Protein AF-A0A0Q4QZM4-F1 (afdb_monomer)

Mean predicted aligned error: 14.74 Å

Secondary structure (DSSP, 8-state):
-HHHHHHHHHHHHHHHHHHHHT-HHHHHHHHHHHHHHHHHHHHHHS-----SS---HHHHHHHHTSHHHHHHHHHHHHHHHHHHHHHHHHHHHHHHTS---THHHHHHHHHHHHHHHHHHHHHHHHHHH-HHHHHHHHHHHHHHHHHHT--HHHHHHHHHHHHHHHHHHHHHHHHT--------

Structure (mmCIF, N/CA/C/O backbone):
data_AF-A0A0Q4QZM4-F1
#
_entry.id   AF-A0A0Q4QZM4-F1
#
loop_
_atom_site.group_PDB
_atom_site.id
_atom_site.type_symbol
_atom_site.label_atom_id
_atom_site.label_alt_id
_atom_site.label_comp_id
_atom_site.label_asym_id
_atom_site.label_entity_id
_atom_site.label_seq_id
_atom_site.pdbx_PDB_ins_code
_atom_site.Cartn_x
_atom_site.Cartn_y
_atom_site.Cartn_z
_atom_site.occupancy
_atom_site.B_iso_or_equiv
_atom_site.auth_seq_id
_atom_site.auth_comp_id
_atom_site.auth_asym_id
_atom_site.auth_atom_id
_atom_site.pdbx_PDB_model_num
ATOM 1 N N . MET A 1 1 ? -10.995 7.655 6.910 1.00 48.78 1 MET A N 1
ATOM 2 C CA . MET A 1 1 ? -10.151 7.376 5.722 1.00 48.78 1 MET A CA 1
ATOM 3 C C . MET A 1 1 ? -9.557 8.636 5.099 1.00 48.78 1 MET A C 1
ATOM 5 O O . MET A 1 1 ? -8.406 8.573 4.700 1.00 48.78 1 MET A O 1
ATOM 9 N N . LEU A 1 2 ? -10.262 9.777 5.101 1.00 67.19 2 LEU A N 1
ATOM 10 C CA . LEU A 1 2 ? -9.739 11.052 4.579 1.00 67.19 2 LEU A CA 1
ATOM 11 C C . LEU A 1 2 ? -8.378 11.471 5.173 1.00 67.19 2 LEU A C 1
ATOM 13 O O . LEU A 1 2 ? -7.509 11.884 4.418 1.00 67.19 2 LEU A O 1
ATOM 17 N N . GLY A 1 3 ? -8.152 11.286 6.481 1.00 72.44 3 GLY A N 1
ATOM 18 C CA . GLY A 1 3 ? -6.861 11.607 7.112 1.00 72.44 3 GLY A CA 1
ATOM 19 C C . GLY A 1 3 ? -5.679 10.766 6.607 1.00 72.44 3 GLY A C 1
ATOM 20 O O . GLY A 1 3 ? -4.610 11.307 6.355 1.00 72.44 3 GLY A O 1
ATOM 21 N N . VAL A 1 4 ? -5.881 9.461 6.381 1.00 73.00 4 VAL A N 1
ATOM 22 C CA . VAL A 1 4 ? -4.832 8.562 5.856 1.00 73.00 4 VAL A CA 1
ATOM 23 C C . VAL A 1 4 ? -4.502 8.911 4.404 1.00 73.00 4 VAL A C 1
ATOM 25 O O . VAL A 1 4 ? -3.336 8.996 4.032 1.00 73.00 4 VAL A O 1
ATOM 28 N N . THR A 1 5 ? -5.523 9.174 3.584 1.00 70.88 5 THR A N 1
ATOM 29 C CA . THR A 1 5 ? -5.331 9.567 2.183 1.00 70.88 5 THR A CA 1
ATOM 30 C C . THR A 1 5 ? -4.653 10.934 2.063 1.00 70.88 5 THR A C 1
ATOM 32 O O . THR A 1 5 ? -3.708 11.067 1.292 1.00 70.88 5 THR A O 1
ATOM 35 N N . ALA A 1 6 ? -5.072 11.929 2.851 1.00 75.19 6 ALA A N 1
ATOM 36 C CA . ALA A 1 6 ? -4.441 13.249 2.874 1.00 75.19 6 ALA A CA 1
ATOM 37 C C . ALA A 1 6 ? -2.977 13.175 3.339 1.00 75.19 6 ALA A C 1
ATOM 39 O O . ALA A 1 6 ? -2.105 13.788 2.725 1.00 75.19 6 ALA A O 1
ATOM 40 N N . GLY A 1 7 ? -2.700 12.366 4.368 1.00 79.12 7 GLY A N 1
ATOM 41 C CA . GLY A 1 7 ? -1.348 12.123 4.864 1.00 79.12 7 GLY A CA 1
ATOM 42 C C . GLY A 1 7 ? -0.431 11.492 3.817 1.00 79.12 7 GLY A C 1
ATOM 43 O O . GLY A 1 7 ? 0.715 11.903 3.697 1.00 79.12 7 GLY A O 1
ATOM 44 N N . MET A 1 8 ? -0.925 10.555 3.004 1.00 78.25 8 MET A N 1
ATOM 45 C CA . MET A 1 8 ? -0.116 9.942 1.944 1.00 78.25 8 MET A CA 1
ATOM 46 C C . MET A 1 8 ? 0.148 10.900 0.773 1.00 78.25 8 MET A C 1
ATOM 48 O O . MET A 1 8 ? 1.263 10.948 0.261 1.00 78.25 8 MET A O 1
ATOM 52 N N . VAL A 1 9 ? -0.858 11.682 0.368 1.00 77.44 9 VAL A N 1
ATOM 53 C CA . VAL A 1 9 ? -0.750 12.619 -0.764 1.00 77.44 9 VAL A CA 1
ATOM 54 C C . VAL A 1 9 ? 0.187 13.785 -0.452 1.00 77.44 9 VAL A C 1
ATOM 56 O O . VAL A 1 9 ? 0.949 14.194 -1.322 1.00 77.44 9 VAL A O 1
ATOM 59 N N . LEU A 1 10 ? 0.148 14.315 0.772 1.00 82.19 10 LEU A N 1
ATOM 60 C CA . LEU A 1 10 ? 0.992 15.443 1.177 1.00 82.19 10 LEU A CA 1
ATOM 61 C C . LEU A 1 10 ? 2.317 14.992 1.797 1.00 82.19 10 LEU A C 1
ATOM 63 O O . LEU A 1 10 ? 3.348 15.615 1.563 1.00 82.19 10 LEU A O 1
ATOM 67 N N . GLY A 1 11 ? 2.309 13.901 2.563 1.00 82.06 11 GLY A N 1
ATOM 68 C CA . GLY A 1 11 ? 3.480 13.426 3.294 1.00 82.06 11 GLY A CA 1
ATOM 69 C C . GLY A 1 11 ? 4.595 12.943 2.375 1.00 82.06 11 GLY A C 1
ATOM 70 O O . GLY A 1 11 ? 5.734 13.363 2.544 1.00 82.06 11 GLY A O 1
ATOM 71 N N . VAL A 1 12 ? 4.280 12.126 1.363 1.00 81.75 12 VAL A N 1
ATOM 72 C CA . VAL A 1 12 ? 5.302 11.547 0.472 1.00 81.75 12 VAL A CA 1
ATOM 73 C C . VAL A 1 12 ? 6.106 12.629 -0.277 1.00 81.75 12 VAL A C 1
ATOM 75 O O . VAL A 1 12 ? 7.336 12.564 -0.236 1.00 81.75 12 VAL A O 1
ATOM 78 N N . PRO A 1 13 ? 5.492 13.655 -0.905 1.00 85.06 13 PRO A N 1
ATOM 79 C CA . PRO A 1 13 ? 6.243 14.744 -1.536 1.00 85.06 13 PRO A CA 1
ATOM 80 C C . PRO A 1 13 ? 7.087 15.570 -0.560 1.00 85.06 13 PRO A C 1
ATOM 82 O O . PRO A 1 13 ? 8.233 15.877 -0.875 1.00 85.06 13 PRO A O 1
ATOM 85 N N . ILE A 1 14 ? 6.554 15.909 0.620 1.00 86.00 14 ILE A N 1
ATOM 86 C CA . ILE A 1 14 ? 7.268 16.721 1.621 1.00 86.00 14 ILE A CA 1
ATOM 87 C C . ILE A 1 14 ? 8.494 15.966 2.142 1.00 86.00 14 ILE A C 1
ATOM 89 O O . ILE A 1 14 ? 9.590 16.520 2.188 1.00 86.00 14 ILE A O 1
ATOM 93 N N . THR A 1 15 ? 8.333 14.687 2.487 1.00 85.75 15 THR A N 1
ATOM 94 C CA . THR A 1 15 ? 9.436 13.845 2.961 1.00 85.75 15 THR A CA 1
ATOM 95 C C . THR A 1 15 ? 10.498 13.653 1.876 1.00 85.75 15 THR A C 1
ATOM 97 O O . THR A 1 15 ? 11.682 13.766 2.178 1.00 85.75 15 THR A O 1
ATOM 100 N N . ASN A 1 16 ? 10.102 13.438 0.615 1.00 85.12 16 ASN A N 1
ATOM 101 C CA . ASN A 1 16 ? 11.046 13.328 -0.503 1.00 85.12 16 ASN A CA 1
ATOM 102 C C . ASN A 1 16 ? 11.797 14.637 -0.778 1.00 85.12 16 ASN A C 1
ATOM 104 O O . ASN A 1 16 ? 12.992 14.603 -1.049 1.00 85.12 16 ASN A O 1
ATOM 108 N N . PHE A 1 17 ? 11.124 15.787 -0.692 1.00 88.62 17 PHE A N 1
ATOM 109 C CA . PHE A 1 17 ? 11.765 17.092 -0.858 1.00 88.62 17 PHE A CA 1
ATOM 110 C C . PHE A 1 17 ? 12.846 17.319 0.205 1.00 88.62 17 PHE A C 1
ATOM 112 O O . PHE A 1 17 ? 13.979 17.649 -0.129 1.00 88.62 17 PHE A O 1
ATOM 119 N N . ILE A 1 18 ? 12.531 17.046 1.475 1.00 88.00 18 ILE A N 1
ATOM 120 C CA . ILE A 1 18 ? 13.501 17.153 2.572 1.00 88.00 18 ILE A CA 1
ATOM 121 C C . ILE A 1 18 ? 14.667 16.178 2.356 1.00 88.00 18 ILE A C 1
ATOM 123 O O . ILE A 1 18 ? 15.822 16.571 2.508 1.00 88.00 18 ILE A O 1
ATOM 127 N N . ALA A 1 19 ? 14.384 14.932 1.963 1.00 88.56 19 ALA A N 1
ATOM 128 C CA . ALA A 1 19 ? 15.414 13.922 1.733 1.00 88.56 19 ALA A CA 1
ATOM 129 C C . ALA A 1 19 ? 16.381 14.296 0.597 1.00 88.56 19 ALA A C 1
ATOM 131 O O . ALA A 1 19 ? 17.575 14.029 0.719 1.00 88.56 19 ALA A O 1
ATOM 132 N N . ASN A 1 20 ? 15.874 14.919 -0.473 1.00 85.38 20 ASN A N 1
ATOM 133 C CA . ASN A 1 20 ? 16.667 15.323 -1.636 1.00 85.38 20 ASN A CA 1
ATOM 134 C C . ASN A 1 20 ? 17.488 16.600 -1.395 1.00 85.38 20 ASN A C 1
ATOM 136 O O . ASN A 1 20 ? 18.613 16.682 -1.875 1.00 85.38 20 ASN A O 1
ATOM 140 N N . GLU A 1 21 ? 16.942 17.584 -0.674 1.00 89.50 21 GLU A N 1
ATOM 141 C CA . GLU A 1 21 ? 17.613 18.874 -0.427 1.00 89.50 21 GLU A CA 1
ATOM 142 C C . GLU A 1 21 ? 18.590 18.834 0.756 1.00 89.50 21 GLU A C 1
ATOM 144 O O . GLU A 1 21 ? 19.534 19.618 0.814 1.00 89.50 21 GLU A O 1
ATOM 149 N N . THR A 1 22 ? 18.358 17.950 1.731 1.00 89.62 22 THR A N 1
ATOM 150 C CA . THR A 1 22 ? 19.162 17.899 2.961 1.00 89.62 22 THR A CA 1
ATOM 151 C C . THR A 1 22 ? 19.811 16.536 3.149 1.00 89.62 22 THR A C 1
ATOM 153 O O . THR A 1 22 ? 20.984 16.352 2.837 1.00 89.62 22 THR A O 1
ATOM 156 N N . SER A 1 23 ? 19.060 15.575 3.676 1.00 89.50 23 SER A N 1
ATOM 157 C CA . SER A 1 23 ? 19.461 14.184 3.827 1.00 89.50 23 SER A CA 1
ATOM 158 C C . SER A 1 23 ? 18.258 13.335 4.239 1.00 89.50 23 SER A C 1
ATOM 160 O O . SER A 1 23 ? 17.262 13.823 4.784 1.00 89.50 23 SER A O 1
ATOM 162 N N . ILE A 1 24 ? 18.366 12.024 4.034 1.00 89.56 24 ILE A N 1
ATOM 163 C CA . ILE A 1 24 ? 17.362 11.050 4.487 1.00 89.56 24 ILE A CA 1
ATOM 164 C C . ILE A 1 24 ? 17.177 11.102 6.012 1.00 89.56 24 ILE A C 1
ATOM 166 O O . ILE A 1 24 ? 16.054 10.970 6.497 1.00 89.56 24 ILE A O 1
ATOM 170 N N . GLU A 1 25 ? 18.248 11.337 6.775 1.00 91.00 25 GLU A N 1
ATOM 171 C CA . GLU A 1 25 ? 18.181 11.445 8.238 1.00 91.00 25 GLU A CA 1
ATOM 172 C C . GLU A 1 25 ? 17.268 12.596 8.674 1.00 91.00 25 GLU A C 1
ATOM 174 O O . GLU A 1 25 ? 16.401 12.412 9.529 1.00 91.00 25 GLU A O 1
ATOM 179 N N . MET A 1 26 ? 17.381 13.759 8.025 1.00 90.56 26 MET A N 1
ATOM 180 C CA . MET A 1 26 ? 16.532 14.918 8.309 1.00 90.56 26 MET A CA 1
ATOM 181 C C . MET A 1 26 ? 15.062 14.657 7.968 1.00 90.56 26 MET A C 1
ATOM 183 O O . MET A 1 26 ? 14.169 15.066 8.713 1.00 90.56 26 MET A O 1
ATOM 187 N N . ALA A 1 27 ? 14.794 13.915 6.891 1.00 89.31 27 ALA A N 1
ATOM 188 C CA . ALA A 1 27 ? 13.442 13.496 6.535 1.00 89.31 27 ALA A CA 1
ATOM 189 C C . ALA A 1 27 ? 12.835 12.544 7.587 1.00 89.31 27 ALA A C 1
ATOM 191 O O . ALA A 1 27 ? 11.653 12.663 7.924 1.00 89.31 27 ALA A O 1
ATOM 192 N N . MET A 1 28 ? 13.645 11.646 8.159 1.00 89.38 28 MET A N 1
ATOM 193 C CA . MET A 1 28 ? 13.226 10.741 9.237 1.00 89.38 28 MET A CA 1
ATOM 194 C C . MET A 1 28 ? 12.973 11.483 10.550 1.00 89.38 28 MET A C 1
ATOM 196 O O . MET A 1 28 ? 11.975 11.211 11.218 1.00 89.38 28 MET A O 1
ATOM 200 N N . VAL A 1 29 ? 13.818 12.456 10.901 1.00 93.31 29 VAL A N 1
ATOM 201 C CA . VAL A 1 29 ? 13.605 13.315 12.077 1.00 93.31 29 VAL A CA 1
ATOM 202 C C . VAL A 1 29 ? 12.317 14.122 11.926 1.00 93.31 29 VAL A C 1
ATOM 204 O O . VAL A 1 29 ? 11.501 14.142 12.846 1.00 93.31 29 VAL A O 1
ATOM 207 N N . PHE A 1 30 ? 12.076 14.723 10.757 1.00 91.06 30 PHE A N 1
ATOM 208 C CA . PHE A 1 30 ? 10.817 15.412 10.466 1.00 91.06 30 PHE A CA 1
ATOM 209 C C . PHE A 1 30 ? 9.610 14.486 10.662 1.00 91.06 30 PHE A C 1
ATOM 211 O O . PHE A 1 30 ? 8.664 14.830 11.372 1.00 91.06 30 PHE A O 1
ATOM 218 N N . PHE A 1 31 ? 9.661 13.279 10.094 1.00 89.44 31 PHE A N 1
ATOM 219 C CA . PHE A 1 31 ? 8.602 12.288 10.255 1.00 89.44 31 PHE A CA 1
ATOM 220 C C . PHE A 1 31 ? 8.386 11.897 11.727 1.00 89.44 31 PHE A C 1
ATOM 222 O O . PHE A 1 31 ? 7.240 11.797 12.175 1.00 89.44 31 PHE A O 1
ATOM 229 N N . ALA A 1 32 ? 9.460 11.723 12.501 1.00 92.19 32 ALA A N 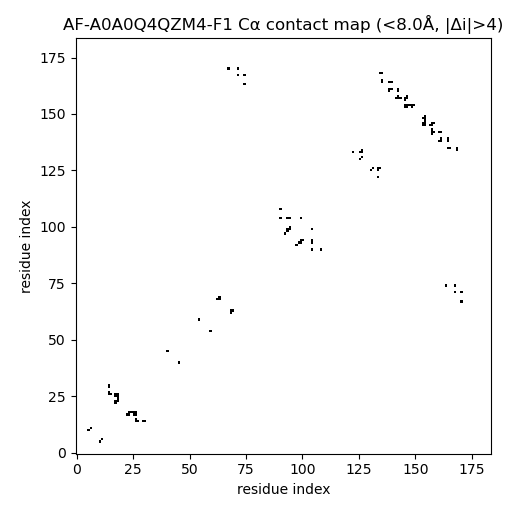1
ATOM 230 C CA . ALA A 1 32 ? 9.389 11.420 13.928 1.00 92.19 32 ALA A CA 1
ATOM 231 C C . ALA A 1 32 ? 8.707 12.546 14.720 1.00 92.19 32 ALA A C 1
ATOM 233 O O . ALA A 1 32 ? 7.823 12.272 15.531 1.00 92.19 32 ALA A O 1
ATOM 234 N N . VAL A 1 33 ? 9.047 13.809 14.440 1.00 94.81 33 VAL A N 1
ATOM 235 C CA . VAL A 1 33 ? 8.426 14.982 15.077 1.00 94.81 33 VAL A CA 1
ATOM 236 C C . VAL A 1 33 ? 6.933 15.048 14.763 1.00 94.81 33 VAL A C 1
ATOM 238 O O . VAL A 1 33 ? 6.124 15.202 15.675 1.00 94.81 33 VAL A O 1
ATOM 241 N N . VAL A 1 34 ? 6.541 14.870 13.498 1.00 90.88 34 VAL A N 1
ATOM 242 C CA . VAL A 1 34 ? 5.124 14.876 13.095 1.00 90.88 34 VAL A CA 1
ATOM 243 C C . VAL A 1 34 ? 4.337 13.777 13.816 1.00 90.88 34 VAL A C 1
ATOM 245 O O . VAL A 1 34 ? 3.245 14.034 14.325 1.00 90.88 34 VAL A O 1
ATOM 248 N N . ASN A 1 35 ? 4.895 12.567 13.924 1.00 90.81 35 ASN A N 1
ATOM 249 C CA . ASN A 1 35 ? 4.258 11.473 14.660 1.00 90.81 35 ASN A CA 1
ATOM 250 C C . ASN A 1 35 ? 4.180 11.749 16.166 1.00 90.81 35 ASN A C 1
ATOM 252 O O . ASN A 1 35 ? 3.158 11.450 16.780 1.00 90.81 35 ASN A O 1
ATOM 256 N N . ALA A 1 36 ? 5.211 12.353 16.762 1.00 94.81 36 ALA A N 1
ATOM 257 C CA . ALA A 1 36 ? 5.193 12.744 18.168 1.00 94.81 36 ALA A CA 1
ATOM 258 C C . ALA A 1 36 ? 4.100 13.787 18.448 1.00 94.81 36 ALA A C 1
ATOM 260 O O . ALA A 1 36 ? 3.344 13.646 19.408 1.00 94.81 36 ALA A O 1
ATOM 261 N N . VAL A 1 37 ? 3.947 14.787 17.574 1.00 94.38 37 VAL A N 1
ATOM 262 C CA . VAL A 1 37 ? 2.862 15.777 17.666 1.00 94.38 37 VAL A CA 1
ATOM 263 C C . VAL A 1 37 ? 1.499 15.101 17.532 1.00 94.38 37 VAL A C 1
ATOM 265 O O . VAL A 1 37 ? 0.613 15.359 18.345 1.00 94.38 37 VAL A O 1
ATOM 268 N N . ALA A 1 38 ? 1.327 14.201 16.560 1.00 89.44 38 ALA A N 1
ATOM 269 C CA . ALA A 1 38 ? 0.084 13.450 16.391 1.00 89.44 38 ALA A CA 1
ATOM 270 C C . ALA A 1 38 ? -0.239 12.589 17.624 1.00 89.44 38 ALA A C 1
ATOM 272 O O . ALA A 1 38 ? -1.395 12.529 18.044 1.00 89.44 38 ALA A O 1
ATOM 273 N N . PHE A 1 39 ? 0.771 11.967 18.235 1.00 91.81 39 PHE A N 1
ATOM 274 C CA . PHE A 1 39 ? 0.628 11.194 19.465 1.00 91.81 39 PHE A CA 1
ATOM 275 C C . PHE A 1 39 ? 0.185 12.072 20.640 1.00 91.81 39 PHE A C 1
ATOM 277 O O . PHE A 1 39 ? -0.807 11.754 21.293 1.00 91.81 39 PHE A O 1
ATOM 284 N N . ILE A 1 40 ? 0.857 13.205 20.867 1.00 94.31 40 ILE A N 1
ATOM 285 C CA . ILE A 1 40 ? 0.504 14.155 21.933 1.00 94.31 40 ILE A CA 1
ATOM 286 C C . ILE A 1 40 ? -0.912 14.694 21.715 1.00 94.31 40 ILE A C 1
ATOM 288 O O . ILE A 1 40 ? -1.709 14.709 22.648 1.00 94.31 40 ILE A O 1
ATOM 292 N N . ALA A 1 41 ? -1.260 15.076 20.485 1.00 91.00 41 ALA A N 1
ATOM 293 C CA . ALA A 1 41 ? -2.597 15.552 20.152 1.00 91.00 41 ALA A CA 1
ATOM 294 C C . ALA A 1 41 ? -3.660 14.471 20.393 1.00 91.00 41 ALA A C 1
ATOM 296 O O . ALA A 1 41 ? -4.696 14.745 20.986 1.00 91.00 41 ALA A O 1
ATOM 297 N N . THR A 1 42 ? -3.392 13.227 19.996 1.00 89.44 42 THR A N 1
ATOM 298 C CA . THR A 1 42 ? -4.288 12.090 20.256 1.00 89.44 42 THR A CA 1
ATOM 299 C C . THR A 1 42 ? -4.481 11.891 21.757 1.00 89.44 42 THR A C 1
ATOM 301 O O . THR A 1 42 ? -5.606 11.721 22.215 1.00 89.44 42 THR A O 1
ATOM 304 N N . TRP A 1 43 ? -3.400 11.956 22.533 1.00 86.94 43 TRP A N 1
ATOM 305 C CA . TRP A 1 43 ? -3.446 11.774 23.979 1.00 86.94 43 TRP A CA 1
ATOM 306 C C . TRP A 1 43 ? -4.200 12.898 24.701 1.00 86.94 43 TRP A C 1
ATOM 308 O O . TRP A 1 43 ? -4.924 12.627 25.656 1.00 86.94 43 TRP A O 1
ATOM 318 N N . LEU A 1 44 ? -4.069 14.141 24.229 1.00 90.38 44 LEU A N 1
ATOM 319 C CA . LEU A 1 44 ? -4.701 15.308 24.846 1.00 90.38 44 LEU A CA 1
ATOM 320 C C . LEU A 1 44 ? -6.173 15.480 24.436 1.00 90.38 44 LEU A C 1
ATOM 322 O O . LEU A 1 44 ? -7.002 15.853 25.261 1.00 90.38 44 LEU A O 1
ATOM 326 N N . PHE A 1 45 ? -6.494 15.246 23.158 1.00 88.81 45 PHE A N 1
ATOM 327 C CA . PHE A 1 45 ? -7.801 15.574 22.577 1.00 88.81 45 PHE A CA 1
ATOM 328 C C . PHE A 1 45 ? -8.768 14.395 22.493 1.00 88.81 45 PHE A C 1
ATOM 330 O O . PHE A 1 45 ? -9.964 14.634 22.329 1.00 88.81 45 PHE A O 1
ATOM 337 N N . ILE A 1 46 ? -8.307 13.142 22.578 1.00 83.38 46 ILE A N 1
ATOM 338 C CA . ILE A 1 46 ? -9.211 11.987 22.545 1.00 83.38 46 ILE A CA 1
ATOM 339 C C . ILE A 1 46 ? -9.593 11.605 23.980 1.00 83.38 46 ILE A C 1
ATOM 341 O O . ILE A 1 46 ? -8.777 11.020 24.695 1.00 83.38 46 ILE A O 1
ATOM 345 N N . PRO A 1 47 ? -10.832 11.894 24.423 1.00 78.50 47 PRO A N 1
ATOM 346 C CA . PRO A 1 47 ? -11.292 11.488 25.741 1.00 78.50 47 PRO A CA 1
ATOM 347 C C . PRO A 1 47 ? -11.397 9.962 25.832 1.00 78.50 47 PRO A C 1
ATOM 349 O O . PRO A 1 47 ? -11.706 9.276 24.854 1.00 78.50 47 PRO A O 1
ATOM 352 N N . SER A 1 48 ? -11.181 9.431 27.037 1.00 71.81 48 SER A N 1
ATOM 353 C CA . SER A 1 48 ? -11.347 8.005 27.324 1.00 71.81 48 SER A CA 1
ATOM 354 C C . SER A 1 48 ? -12.796 7.580 27.059 1.00 71.81 48 SER A C 1
ATOM 356 O O . SER A 1 48 ? -13.714 7.929 27.804 1.00 71.81 48 SER A O 1
ATOM 358 N N . MET A 1 49 ? -13.018 6.853 25.963 1.00 72.56 49 MET A N 1
ATOM 359 C CA . MET A 1 49 ? -14.330 6.315 25.613 1.00 72.56 49 MET A CA 1
ATOM 360 C C . MET A 1 49 ? -14.622 5.069 26.454 1.00 72.56 49 MET A C 1
ATOM 362 O O . MET A 1 49 ? -13.823 4.132 26.500 1.00 72.56 49 MET A O 1
ATOM 366 N N . HIS A 1 50 ? -15.794 5.034 27.091 1.00 58.91 50 HIS A N 1
ATOM 367 C CA . HIS A 1 50 ? -16.270 3.845 27.793 1.00 58.91 50 HIS A CA 1
ATOM 368 C C . HIS A 1 50 ? -16.517 2.721 26.782 1.00 58.91 50 HIS A C 1
ATOM 370 O O . HIS A 1 50 ? -17.392 2.815 25.924 1.00 58.91 50 HIS A O 1
ATOM 376 N N . VAL A 1 51 ? -15.728 1.653 26.883 1.00 61.59 51 VAL A N 1
ATOM 377 C CA . VAL A 1 51 ? -15.841 0.468 26.029 1.00 61.59 51 VAL A CA 1
ATOM 378 C C . VAL A 1 51 ? -17.151 -0.251 26.373 1.00 61.59 51 VAL A C 1
ATOM 380 O O . VAL A 1 51 ? -17.213 -0.954 27.378 1.00 61.59 51 VAL A O 1
ATOM 383 N N . THR A 1 52 ? -18.204 -0.058 25.570 1.00 60.41 52 THR A N 1
ATOM 384 C CA . THR A 1 52 ? -19.558 -0.580 25.858 1.00 60.41 52 THR A CA 1
ATOM 385 C C . THR A 1 52 ? -19.658 -2.106 25.814 1.00 60.41 52 THR A C 1
ATOM 387 O O . THR A 1 52 ? -20.589 -2.660 26.365 1.00 60.41 52 THR A O 1
ATOM 390 N N . GLU A 1 53 ? -18.667 -2.814 25.287 1.00 60.31 53 GLU A N 1
ATOM 391 C CA . GLU A 1 53 ? -18.446 -4.228 25.589 1.00 60.31 53 GLU A CA 1
ATOM 392 C C . GLU A 1 53 ? -16.972 -4.506 25.309 1.00 60.31 53 GLU A C 1
ATOM 394 O O . GLU A 1 53 ? -16.500 -4.326 24.183 1.00 60.31 53 GLU A O 1
ATOM 399 N N . LYS A 1 54 ? -16.197 -4.905 26.325 1.00 57.81 54 LYS A N 1
ATOM 400 C CA . LYS A 1 54 ? -14.848 -5.425 26.080 1.00 57.81 54 LYS A CA 1
ATOM 401 C C . LYS A 1 54 ? -15.018 -6.722 25.294 1.00 57.81 54 LYS A C 1
ATOM 403 O O . LYS A 1 54 ? -15.221 -7.776 25.890 1.00 57.81 54 LYS A O 1
ATOM 408 N N . LEU A 1 55 ? -14.940 -6.653 23.964 1.00 58.47 55 LEU A N 1
ATOM 409 C CA . LEU A 1 55 ? -14.717 -7.827 23.126 1.00 58.47 55 LEU A CA 1
ATOM 410 C C . LEU A 1 55 ? -13.496 -8.540 23.704 1.00 58.47 55 LEU A C 1
ATOM 412 O O . LEU A 1 55 ? -12.374 -8.053 23.582 1.00 58.47 55 LEU A O 1
ATOM 416 N N . SER A 1 56 ? -13.730 -9.648 24.409 1.00 72.19 56 SER A N 1
ATOM 417 C CA . SER A 1 56 ? -12.660 -10.406 25.045 1.00 72.19 56 SER A CA 1
ATOM 418 C C . SER A 1 56 ? -11.602 -10.725 23.991 1.00 72.19 56 SER A C 1
ATOM 420 O O . SER A 1 56 ? -11.937 -11.212 22.908 1.00 72.19 56 SER A O 1
ATOM 422 N N . TYR A 1 57 ? -10.327 -10.474 24.294 1.00 64.50 57 TYR A N 1
ATOM 423 C CA . TYR A 1 57 ? -9.214 -10.819 23.403 1.00 64.50 57 TYR A CA 1
ATOM 424 C C . TYR A 1 57 ? -9.283 -12.293 22.959 1.00 64.50 57 TYR A C 1
ATOM 426 O O . TYR A 1 57 ? -8.950 -12.622 21.821 1.00 64.50 57 TYR A O 1
ATOM 434 N N . GLY A 1 58 ? -9.833 -13.176 23.804 1.00 70.31 58 GLY A N 1
ATOM 435 C CA . GLY A 1 58 ? -10.111 -14.571 23.457 1.00 70.31 58 GLY A CA 1
ATOM 436 C C . GLY A 1 58 ? -11.177 -14.747 22.369 1.00 70.31 58 GLY A C 1
ATOM 437 O O . GLY A 1 58 ? -11.046 -15.632 21.526 1.00 70.31 58 GLY A O 1
ATOM 438 N N . ALA A 1 59 ? -12.204 -13.894 22.327 1.00 67.62 59 ALA A N 1
ATOM 439 C CA . ALA A 1 59 ? -13.214 -13.888 21.268 1.00 67.62 59 ALA A CA 1
ATOM 440 C C . ALA A 1 59 ? -12.642 -13.390 19.929 1.00 67.62 59 ALA A C 1
ATOM 442 O O . ALA A 1 59 ? -12.993 -13.942 18.886 1.00 67.62 59 ALA A O 1
ATOM 443 N N . GLN A 1 60 ? -11.713 -12.426 19.956 1.00 68.75 60 GLN A N 1
ATOM 444 C CA . GLN A 1 60 ? -10.989 -11.958 18.767 1.00 68.75 60 GLN A CA 1
ATOM 445 C C . GLN A 1 60 ? -10.004 -13.016 18.248 1.00 68.75 60 GLN A C 1
ATOM 447 O O . GLN A 1 60 ? -10.011 -13.341 17.066 1.00 68.75 60 GLN A O 1
ATOM 452 N N . LEU A 1 61 ? -9.224 -13.655 19.122 1.00 75.25 61 LEU A N 1
ATOM 453 C CA . LEU A 1 61 ? -8.317 -14.748 18.742 1.00 75.25 61 LEU A CA 1
ATOM 454 C C . LEU A 1 61 ? -9.073 -15.993 18.248 1.00 75.25 61 LEU A C 1
ATOM 456 O O . LEU A 1 61 ? -8.564 -16.751 17.424 1.00 75.25 61 LEU A O 1
ATOM 460 N N . ARG A 1 62 ? -10.327 -16.192 18.676 1.00 75.12 62 ARG A N 1
ATOM 461 C CA . ARG A 1 62 ? -11.192 -17.269 18.163 1.00 75.12 62 ARG A CA 1
ATOM 462 C C . ARG A 1 62 ? -11.523 -17.105 16.679 1.00 75.12 62 ARG A C 1
ATOM 464 O O . ARG A 1 62 ? -11.837 -18.093 16.021 1.00 75.12 62 ARG A O 1
ATOM 471 N N . VAL A 1 63 ? -11.430 -15.889 16.145 1.00 72.69 63 VAL A N 1
ATOM 472 C CA . VAL A 1 63 ? -11.606 -15.598 14.717 1.00 72.69 63 VAL A CA 1
ATOM 473 C C . VAL A 1 63 ? -10.480 -16.277 13.923 1.00 72.69 63 VAL A C 1
ATOM 475 O O . VAL A 1 63 ? -10.773 -17.018 12.989 1.00 72.69 63 VAL A O 1
ATOM 478 N N . LEU A 1 64 ? -9.226 -16.195 14.388 1.00 74.44 64 LEU A N 1
ATOM 479 C CA . LEU A 1 64 ? -8.054 -16.841 13.765 1.00 74.44 64 LEU A CA 1
ATOM 480 C C . LEU A 1 64 ? -8.090 -18.377 13.767 1.00 74.44 64 LEU A C 1
ATOM 482 O O . LEU A 1 64 ? -7.387 -19.007 12.979 1.00 74.44 64 LEU A O 1
ATOM 486 N N . LYS A 1 65 ? -8.930 -19.000 14.604 1.00 78.12 65 LYS A N 1
ATOM 487 C CA . LYS A 1 65 ? -9.151 -20.457 14.568 1.00 78.12 65 LYS A CA 1
ATOM 488 C C . LYS A 1 65 ? -9.913 -20.910 13.322 1.00 78.12 65 LYS A C 1
ATOM 490 O O . LYS A 1 65 ? -9.968 -22.103 13.043 1.00 78.12 65 LYS A O 1
ATOM 495 N N . LYS A 1 66 ? -10.539 -19.990 12.582 1.00 78.94 66 LYS A N 1
ATOM 496 C CA . LYS A 1 66 ? -11.257 -20.333 11.356 1.00 78.94 66 LYS A CA 1
ATOM 497 C C . LYS A 1 66 ? -10.254 -20.456 10.195 1.00 78.94 66 LYS A C 1
ATOM 499 O O . LYS A 1 66 ? -9.635 -19.453 9.839 1.00 78.94 66 LYS A O 1
ATOM 504 N N . PRO A 1 67 ? -10.146 -21.622 9.530 1.00 73.06 67 PRO A N 1
ATOM 505 C CA . PRO A 1 67 ? -9.194 -21.832 8.428 1.00 73.06 67 PRO A CA 1
ATOM 506 C C . PRO A 1 67 ? -9.450 -20.892 7.239 1.00 73.06 67 PRO A C 1
ATOM 508 O O . PRO A 1 67 ? -8.535 -20.497 6.523 1.00 73.06 67 PRO A O 1
ATOM 511 N N . ILE A 1 68 ? -10.700 -20.449 7.088 1.00 68.88 68 ILE A N 1
ATOM 512 C CA . ILE A 1 68 ? -11.130 -19.473 6.085 1.00 68.88 68 ILE A CA 1
ATOM 513 C C . ILE A 1 68 ? -10.394 -18.122 6.204 1.00 68.88 68 ILE A C 1
ATOM 515 O O . ILE A 1 68 ? -10.216 -17.418 5.216 1.00 68.88 68 ILE A O 1
ATOM 519 N N . ILE A 1 69 ? -9.938 -17.749 7.403 1.00 74.69 69 ILE A N 1
ATOM 520 C CA . ILE A 1 69 ? -9.270 -16.462 7.640 1.00 74.69 69 ILE A CA 1
ATOM 521 C C . ILE A 1 69 ? -7.809 -16.528 7.236 1.00 74.69 69 ILE A C 1
ATOM 523 O O . ILE A 1 69 ? -7.298 -15.566 6.677 1.00 74.69 69 ILE A O 1
ATOM 527 N N . TRP A 1 70 ? -7.166 -17.677 7.420 1.00 77.25 70 TRP A N 1
ATOM 528 C CA . TRP A 1 70 ? -5.822 -17.910 6.905 1.00 77.25 70 TRP A CA 1
ATOM 529 C C . TRP A 1 70 ? -5.775 -17.829 5.383 1.00 77.25 70 TRP A C 1
ATOM 531 O O . TRP A 1 70 ? -4.874 -17.201 4.840 1.00 77.25 70 TRP A O 1
ATOM 541 N N . LEU A 1 71 ? -6.787 -18.366 4.698 1.00 71.12 71 LEU A N 1
ATOM 542 C CA . LEU A 1 71 ? -6.922 -18.208 3.249 1.00 71.12 71 LEU A CA 1
ATOM 543 C C . LEU A 1 71 ? -7.149 -16.745 2.841 1.00 71.12 71 LEU A C 1
ATOM 545 O O . LEU A 1 71 ? -6.551 -16.291 1.870 1.00 71.12 71 LEU A O 1
ATOM 549 N N . ALA A 1 72 ? -7.964 -15.985 3.581 1.00 66.19 72 ALA A N 1
ATOM 550 C CA . ALA A 1 72 ? -8.152 -14.557 3.319 1.00 66.19 72 ALA A CA 1
ATOM 551 C C . ALA A 1 72 ? -6.858 -13.753 3.524 1.00 66.19 72 ALA A C 1
ATOM 553 O O . ALA A 1 72 ? -6.512 -12.926 2.685 1.00 66.19 72 ALA A O 1
ATOM 554 N N . ILE A 1 73 ? -6.128 -14.018 4.611 1.00 72.50 73 ILE A N 1
ATOM 555 C CA . ILE A 1 73 ? -4.832 -13.394 4.901 1.00 72.50 73 ILE A CA 1
ATOM 556 C C . ILE A 1 73 ? -3.835 -13.743 3.798 1.00 72.50 73 ILE A C 1
ATOM 558 O O . ILE A 1 73 ? -3.231 -12.840 3.231 1.00 72.50 73 ILE A O 1
ATOM 562 N N . ALA A 1 74 ? -3.709 -15.023 3.440 1.00 72.19 74 ALA A N 1
ATOM 563 C CA . ALA A 1 74 ? -2.826 -15.465 2.367 1.00 72.19 74 ALA A CA 1
ATOM 564 C C . ALA A 1 74 ? -3.180 -14.797 1.034 1.00 72.19 74 ALA A C 1
ATOM 566 O O . ALA A 1 74 ? -2.289 -14.316 0.348 1.00 72.19 74 ALA A O 1
ATOM 567 N N . ALA A 1 75 ? -4.466 -14.695 0.688 1.00 68.12 75 ALA A N 1
ATOM 568 C CA . ALA A 1 75 ? -4.900 -14.008 -0.524 1.00 68.12 75 ALA A CA 1
ATOM 569 C C . ALA A 1 75 ? -4.521 -12.519 -0.506 1.00 68.12 75 ALA A C 1
ATOM 571 O O . ALA A 1 75 ? -3.977 -12.023 -1.486 1.00 68.12 75 ALA A O 1
ATOM 572 N N . VAL A 1 76 ? -4.759 -11.807 0.600 1.00 69.38 76 VAL A N 1
ATOM 573 C CA . VAL A 1 76 ? -4.399 -10.383 0.723 1.00 69.38 76 VAL A CA 1
ATOM 574 C C . VAL A 1 76 ? -2.886 -10.186 0.647 1.00 69.38 76 VAL A C 1
ATOM 576 O O . VAL A 1 76 ? -2.430 -9.293 -0.064 1.00 69.38 76 VAL A O 1
ATOM 579 N N . VAL A 1 77 ? -2.114 -11.031 1.332 1.00 74.00 77 VAL A N 1
ATOM 580 C CA . VAL A 1 77 ? -0.648 -10.990 1.308 1.00 74.00 77 VAL A CA 1
ATOM 581 C C . VAL A 1 77 ? -0.133 -11.278 -0.097 1.00 74.00 77 VAL A C 1
ATOM 583 O O . VAL A 1 77 ? 0.609 -10.469 -0.630 1.00 74.00 77 VAL A O 1
ATOM 586 N N . LEU A 1 78 ? -0.568 -12.364 -0.740 1.00 70.50 78 LEU A N 1
ATOM 587 C CA . LEU A 1 78 ? -0.108 -12.736 -2.080 1.00 70.50 78 LEU A CA 1
ATOM 588 C C . LEU A 1 78 ? -0.482 -11.692 -3.135 1.00 70.50 78 LEU A C 1
ATOM 590 O O . LEU A 1 78 ? 0.355 -11.344 -3.963 1.00 70.50 78 LEU A O 1
ATOM 594 N N . LEU A 1 79 ? -1.707 -11.161 -3.098 1.00 67.94 79 LEU A N 1
ATOM 595 C CA . LEU A 1 79 ? -2.140 -10.116 -4.029 1.00 67.94 79 LEU A CA 1
ATOM 596 C C . LEU A 1 79 ? -1.378 -8.804 -3.799 1.00 67.94 79 LEU A C 1
ATOM 598 O O . LEU A 1 79 ? -0.950 -8.171 -4.764 1.00 67.94 79 LEU A O 1
ATOM 602 N N . GLY A 1 80 ? -1.173 -8.412 -2.538 1.00 68.25 80 GLY A N 1
ATOM 603 C CA . GLY A 1 80 ? -0.389 -7.230 -2.181 1.00 68.25 80 GLY A CA 1
ATOM 604 C C . GLY A 1 80 ? 1.080 -7.368 -2.581 1.00 68.25 80 GLY A C 1
ATOM 605 O O . GLY A 1 80 ? 1.635 -6.466 -3.205 1.00 68.25 80 GLY A O 1
ATOM 606 N N . SER A 1 81 ? 1.691 -8.519 -2.292 1.00 70.56 81 SER A N 1
ATOM 607 C CA . SER A 1 81 ? 3.068 -8.839 -2.669 1.00 70.56 81 SER A CA 1
ATOM 608 C C . SER A 1 81 ? 3.248 -8.878 -4.182 1.00 70.56 81 SER A C 1
ATOM 610 O O . SER A 1 81 ? 4.192 -8.275 -4.675 1.00 70.56 81 SER A O 1
ATOM 612 N N . ALA A 1 82 ? 2.334 -9.496 -4.936 1.00 71.44 82 ALA A N 1
ATOM 613 C CA . ALA A 1 82 ? 2.389 -9.495 -6.396 1.00 71.44 82 ALA A CA 1
ATOM 614 C C . ALA A 1 82 ? 2.344 -8.067 -6.968 1.00 71.44 82 ALA A C 1
ATOM 616 O O . ALA A 1 82 ? 3.153 -7.726 -7.830 1.00 71.44 82 ALA A O 1
ATOM 617 N N . GLY A 1 83 ? 1.452 -7.210 -6.457 1.00 71.00 83 GLY A N 1
ATOM 618 C CA . GLY A 1 83 ? 1.374 -5.808 -6.880 1.00 71.00 83 GLY A CA 1
ATOM 619 C C . GLY A 1 83 ? 2.645 -5.011 -6.562 1.00 71.00 83 GLY A C 1
ATOM 620 O O . GLY A 1 83 ? 3.119 -4.236 -7.400 1.00 71.00 83 GLY A O 1
ATOM 621 N N . ALA A 1 84 ? 3.228 -5.231 -5.381 1.00 70.75 84 ALA A N 1
ATOM 622 C CA . ALA A 1 84 ? 4.481 -4.600 -4.977 1.00 70.75 84 ALA A CA 1
ATOM 623 C C . ALA A 1 84 ? 5.663 -5.078 -5.837 1.00 70.75 84 ALA A C 1
ATOM 625 O O . ALA A 1 84 ? 6.404 -4.251 -6.359 1.00 70.75 84 ALA A O 1
ATOM 626 N N . SER A 1 85 ? 5.794 -6.388 -6.069 1.00 75.12 85 SER A N 1
ATOM 627 C CA . SER A 1 85 ? 6.867 -6.962 -6.887 1.00 75.12 85 SER A CA 1
ATOM 628 C C . SER A 1 85 ? 6.834 -6.460 -8.328 1.00 75.12 85 SER A C 1
ATOM 630 O O . SER A 1 85 ? 7.872 -6.075 -8.857 1.00 75.12 85 SER A O 1
ATOM 632 N N . VAL A 1 86 ? 5.660 -6.405 -8.966 1.00 75.12 86 VAL A N 1
ATOM 633 C CA . VAL A 1 86 ? 5.554 -5.864 -10.332 1.00 75.12 86 VAL A CA 1
ATOM 634 C C . VAL A 1 86 ? 6.014 -4.408 -10.362 1.00 75.12 86 VAL A C 1
ATOM 636 O O . VAL A 1 86 ? 6.813 -4.035 -11.212 1.00 75.12 86 VAL A O 1
ATOM 639 N N . SER A 1 87 ? 5.575 -3.593 -9.404 1.00 70.44 87 SER A N 1
ATOM 640 C CA . SER A 1 87 ? 5.949 -2.175 -9.351 1.00 70.44 87 SER A CA 1
ATOM 641 C C . SER A 1 87 ? 7.448 -1.962 -9.103 1.00 70.44 87 SER A C 1
ATOM 643 O O . SER A 1 87 ? 8.012 -1.005 -9.624 1.00 70.44 87 SER A O 1
ATOM 645 N N . SER A 1 88 ? 8.097 -2.858 -8.354 1.00 78.75 88 SER A N 1
ATOM 646 C CA . SER A 1 88 ? 9.537 -2.793 -8.077 1.00 78.75 88 SER A CA 1
ATOM 647 C C . SER A 1 88 ? 10.416 -3.285 -9.229 1.00 78.75 88 SER A C 1
ATOM 649 O O . SER A 1 88 ? 11.496 -2.738 -9.415 1.00 78.75 88 SER A O 1
ATOM 651 N N . TYR A 1 89 ? 9.980 -4.284 -10.006 1.00 80.50 89 TYR A N 1
ATOM 652 C CA . TYR A 1 89 ? 10.852 -4.974 -10.973 1.00 80.50 89 TYR A CA 1
ATOM 653 C C . TYR A 1 89 ? 10.470 -4.785 -12.444 1.00 80.50 89 TYR A C 1
ATOM 655 O O . TYR A 1 89 ? 11.196 -5.251 -13.318 1.00 80.50 89 TYR A O 1
ATOM 663 N N . ILE A 1 90 ? 9.360 -4.111 -12.766 1.00 77.06 90 ILE A N 1
ATOM 664 C CA . ILE A 1 90 ? 8.910 -3.993 -14.162 1.00 77.06 90 ILE A CA 1
ATOM 665 C C . ILE A 1 90 ? 9.903 -3.243 -15.058 1.00 77.06 90 ILE A C 1
ATOM 667 O O . ILE A 1 90 ? 10.068 -3.620 -16.214 1.00 77.06 90 ILE A O 1
ATOM 671 N N . ALA A 1 91 ? 10.592 -2.224 -14.536 1.00 75.31 91 ALA A N 1
ATOM 672 C CA . ALA A 1 91 ? 11.593 -1.486 -15.305 1.00 75.31 91 ALA A CA 1
ATOM 673 C C . ALA A 1 91 ? 12.805 -2.373 -15.632 1.00 75.31 91 ALA A C 1
ATOM 675 O O . ALA A 1 91 ? 13.170 -2.516 -16.795 1.00 75.31 91 ALA A O 1
ATOM 676 N N . GLU A 1 92 ? 13.350 -3.046 -14.618 1.00 79.31 92 GLU A N 1
ATOM 677 C CA . GLU A 1 92 ? 14.518 -3.917 -14.760 1.00 79.31 92 GLU A CA 1
ATOM 678 C C . GLU A 1 92 ? 14.218 -5.167 -15.599 1.00 79.31 92 GLU A C 1
ATOM 680 O O . GLU A 1 92 ? 15.051 -5.599 -16.395 1.00 79.31 92 GLU A O 1
ATOM 685 N N . TYR A 1 93 ? 12.999 -5.708 -15.511 1.00 79.50 93 TYR A N 1
ATOM 686 C CA . TYR A 1 93 ? 12.527 -6.782 -16.384 1.00 79.50 93 TYR A CA 1
ATOM 687 C C . TYR A 1 93 ? 12.489 -6.341 -17.855 1.00 79.50 93 TYR A C 1
ATOM 689 O O . TYR A 1 93 ? 12.952 -7.072 -18.734 1.00 79.50 93 TYR A O 1
ATOM 697 N N . LEU A 1 94 ? 11.955 -5.145 -18.133 1.00 76.25 94 LEU A N 1
ATOM 698 C CA . LEU A 1 94 ? 11.862 -4.618 -19.497 1.00 76.25 94 LEU A CA 1
ATOM 699 C C . LEU A 1 94 ? 13.246 -4.319 -20.099 1.00 76.25 94 LEU A C 1
ATOM 701 O O . LEU A 1 94 ? 13.484 -4.531 -21.293 1.00 76.25 94 LEU A O 1
ATOM 705 N N . GLU A 1 95 ? 14.171 -3.865 -19.268 1.00 78.00 95 GLU A N 1
ATOM 706 C CA . GLU A 1 95 ? 15.535 -3.565 -19.681 1.00 78.00 95 GLU A CA 1
ATOM 707 C C . GLU A 1 95 ? 16.370 -4.840 -19.882 1.00 78.00 95 GLU A C 1
ATOM 709 O O . GLU A 1 95 ? 17.018 -5.000 -20.916 1.00 78.00 95 GLU A O 1
ATOM 714 N N . THR A 1 96 ? 16.295 -5.796 -18.952 1.00 76.69 96 THR A N 1
ATOM 715 C CA . THR A 1 96 ? 17.157 -6.993 -18.946 1.00 76.69 96 THR A CA 1
ATOM 716 C C . THR A 1 96 ? 16.660 -8.092 -19.882 1.00 76.69 96 THR A C 1
ATOM 718 O O . THR A 1 96 ? 17.468 -8.743 -20.539 1.00 76.69 96 THR A O 1
ATOM 721 N N . ILE A 1 97 ? 15.342 -8.322 -19.953 1.00 77.50 97 ILE A N 1
ATOM 722 C CA . ILE A 1 97 ? 14.767 -9.455 -20.700 1.00 77.50 97 ILE A CA 1
ATOM 723 C C . ILE A 1 97 ? 14.276 -9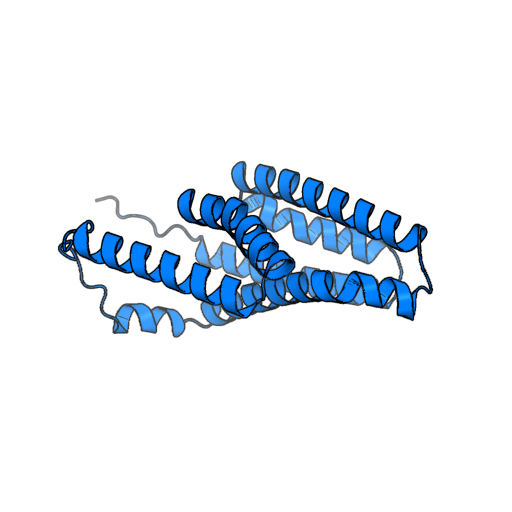.036 -22.082 1.00 77.50 97 ILE A C 1
ATOM 725 O O . ILE A 1 97 ? 14.502 -9.752 -23.054 1.00 77.50 97 ILE A O 1
ATOM 729 N N . THR A 1 98 ? 13.602 -7.890 -22.196 1.00 74.00 98 THR A N 1
ATOM 730 C CA . THR A 1 98 ? 13.147 -7.393 -23.507 1.00 74.00 98 THR A CA 1
ATOM 731 C C . THR A 1 98 ? 14.173 -6.508 -24.215 1.00 74.00 98 THR A C 1
ATOM 733 O O . THR A 1 98 ? 13.936 -6.132 -25.360 1.00 74.00 98 THR A O 1
ATOM 736 N N . HIS A 1 99 ? 15.311 -6.203 -23.574 1.00 75.31 99 HIS A N 1
ATOM 737 C CA . HIS A 1 99 ? 16.388 -5.360 -24.114 1.00 75.31 99 HIS A CA 1
ATOM 738 C C . HIS A 1 99 ? 15.917 -3.966 -24.569 1.00 75.31 99 HIS A C 1
ATOM 740 O O . HIS A 1 99 ? 16.494 -3.362 -25.474 1.00 75.31 99 HIS A O 1
ATOM 746 N N . ILE A 1 100 ? 14.854 -3.443 -23.948 1.00 73.81 100 ILE A N 1
ATOM 747 C CA . ILE A 1 100 ? 14.304 -2.122 -24.255 1.00 73.81 100 ILE A CA 1
ATOM 748 C C . ILE A 1 100 ? 14.987 -1.100 -23.346 1.00 73.81 100 ILE A C 1
ATOM 750 O O . ILE A 1 100 ? 14.784 -1.126 -22.135 1.00 73.81 100 ILE A O 1
ATOM 754 N N . SER A 1 101 ? 15.750 -0.169 -23.921 1.00 76.88 101 SER A N 1
ATOM 755 C CA . SER A 1 101 ? 16.472 0.864 -23.168 1.00 76.88 101 SER A CA 1
ATOM 756 C C . SER A 1 101 ? 16.142 2.290 -23.631 1.00 76.88 101 SER A C 1
ATOM 758 O O . SER A 1 101 ? 15.633 2.537 -24.732 1.00 76.88 101 SER A O 1
ATOM 760 N N . GLY A 1 102 ? 16.381 3.260 -22.745 1.00 77.06 102 GLY A N 1
ATOM 761 C CA . GLY A 1 102 ? 16.225 4.688 -23.026 1.00 77.06 102 GLY A CA 1
ATOM 762 C C . GLY A 1 102 ? 14.774 5.125 -23.261 1.00 77.06 102 GLY A C 1
ATOM 763 O O . GLY A 1 102 ? 13.890 4.916 -22.432 1.00 77.06 102 GLY A O 1
ATOM 764 N N . LYS A 1 103 ? 14.513 5.776 -24.401 1.00 78.38 103 LYS A N 1
ATOM 765 C CA . LYS A 1 103 ? 13.249 6.491 -24.667 1.00 78.38 103 LYS A CA 1
ATOM 766 C C . LYS A 1 103 ? 12.024 5.568 -24.749 1.00 78.38 103 LYS A C 1
ATOM 768 O O . LYS A 1 103 ? 10.936 5.958 -24.329 1.00 78.38 103 LYS A O 1
ATOM 773 N N . MET A 1 104 ? 12.193 4.345 -25.260 1.00 76.44 104 MET A N 1
ATOM 774 C CA . MET A 1 104 ? 11.111 3.350 -25.314 1.00 76.44 104 MET A CA 1
ATOM 775 C C . MET A 1 104 ? 10.760 2.792 -23.930 1.00 76.44 104 MET A C 1
ATOM 777 O O . MET A 1 104 ? 9.582 2.541 -23.671 1.00 76.44 104 MET A O 1
ATOM 781 N N . LEU A 1 105 ? 11.738 2.652 -23.026 1.00 77.75 105 LEU A N 1
ATOM 782 C CA . LEU A 1 105 ? 11.493 2.218 -21.649 1.00 77.75 105 LEU A CA 1
ATOM 783 C C . LEU A 1 105 ? 10.641 3.255 -20.909 1.00 77.75 105 LEU A C 1
ATOM 785 O O . LEU A 1 105 ? 9.594 2.915 -20.360 1.00 77.75 105 LEU A O 1
ATOM 789 N N . SER A 1 106 ? 11.019 4.536 -20.985 1.00 73.12 106 SER A N 1
ATOM 790 C CA . SER A 1 106 ? 10.242 5.629 -20.388 1.00 73.12 106 SER A CA 1
ATOM 791 C C . SER A 1 106 ? 8.815 5.702 -20.941 1.00 73.12 106 SER A C 1
ATOM 793 O O . SER A 1 106 ? 7.874 5.874 -20.169 1.00 73.12 106 SER A O 1
ATOM 795 N N . LEU A 1 107 ? 8.629 5.526 -22.257 1.00 78.06 107 LEU A N 1
ATOM 796 C CA . LEU A 1 107 ? 7.298 5.528 -22.873 1.00 78.06 107 LEU A CA 1
ATOM 797 C C . LEU A 1 107 ? 6.448 4.335 -22.406 1.00 78.06 107 LEU A C 1
ATOM 799 O O . LEU A 1 107 ? 5.264 4.496 -22.118 1.00 78.06 107 LEU A O 1
ATOM 803 N N . THR A 1 108 ? 7.051 3.152 -22.285 1.00 77.12 108 THR A N 1
ATOM 804 C CA . THR A 1 108 ? 6.365 1.934 -21.828 1.00 77.12 108 THR A CA 1
ATOM 805 C C . THR A 1 108 ? 5.942 2.051 -20.365 1.00 77.12 108 THR A C 1
ATOM 807 O O . THR A 1 108 ? 4.794 1.760 -20.034 1.00 77.12 108 THR A O 1
ATOM 810 N N . LEU A 1 109 ? 6.825 2.548 -19.493 1.00 76.88 109 LEU A N 1
ATOM 811 C CA . LEU A 1 109 ? 6.513 2.799 -18.083 1.00 76.88 109 LEU A CA 1
ATOM 812 C C . LEU A 1 109 ? 5.439 3.884 -17.918 1.00 76.88 109 LEU A C 1
ATOM 814 O O . LEU A 1 109 ? 4.556 3.754 -17.071 1.00 76.88 109 LEU A O 1
ATOM 818 N N . PHE A 1 110 ? 5.462 4.920 -18.758 1.00 75.94 110 PHE A N 1
ATOM 819 C CA . PHE A 1 110 ? 4.424 5.950 -18.781 1.00 75.94 110 PHE A CA 1
ATOM 820 C C . PHE A 1 110 ? 3.054 5.377 -19.171 1.00 75.94 110 PHE A C 1
ATOM 822 O O . PHE A 1 110 ? 2.065 5.610 -18.475 1.00 75.94 110 PHE A O 1
ATOM 829 N N . LEU A 1 111 ? 2.993 4.572 -20.238 1.00 78.94 111 LEU A N 1
ATOM 830 C CA . LEU A 1 111 ? 1.769 3.884 -20.659 1.00 78.94 111 LEU A CA 1
ATOM 831 C C . LEU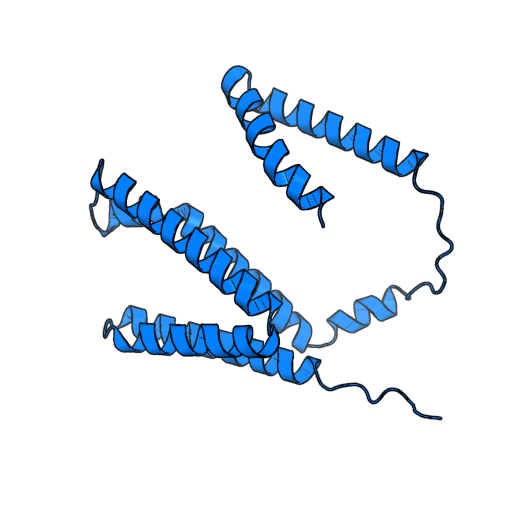 A 1 111 ? 1.271 2.897 -19.597 1.00 78.94 111 LEU A C 1
ATOM 833 O O . LEU A 1 111 ? 0.069 2.834 -19.344 1.00 78.94 111 LEU A O 1
ATOM 837 N N . TYR A 1 112 ? 2.178 2.175 -18.936 1.00 75.56 112 TYR A N 1
ATOM 838 C CA . TYR A 1 112 ? 1.852 1.308 -17.804 1.00 75.56 112 TYR A CA 1
ATOM 839 C C . TYR A 1 112 ? 1.225 2.099 -16.647 1.00 75.56 112 TYR A C 1
ATOM 841 O O . TYR A 1 112 ? 0.183 1.705 -16.121 1.00 75.56 112 TYR A O 1
ATOM 849 N N . GLY A 1 113 ? 1.797 3.254 -16.294 1.00 69.81 113 GLY A N 1
ATOM 850 C CA . GLY A 1 113 ? 1.237 4.157 -15.287 1.00 69.81 113 GLY A CA 1
ATOM 851 C C . GLY A 1 113 ? -0.167 4.650 -15.654 1.00 69.81 113 GLY A C 1
ATOM 852 O O . GLY A 1 113 ? -1.081 4.586 -14.832 1.00 69.81 113 GLY A O 1
ATOM 853 N N . LEU A 1 114 ? -0.375 5.066 -16.906 1.00 73.75 114 LEU A N 1
ATOM 854 C CA . LEU A 1 114 ? -1.685 5.471 -17.434 1.00 73.75 114 LEU A CA 1
ATOM 855 C C . LEU A 1 114 ? -2.715 4.340 -17.380 1.00 73.75 114 LEU A C 1
ATOM 857 O O . LEU A 1 114 ? -3.837 4.547 -16.914 1.00 73.75 114 LEU A O 1
ATOM 861 N N . ALA A 1 115 ? -2.334 3.138 -17.811 1.00 72.06 115 ALA A N 1
ATOM 862 C CA . ALA A 1 115 ? -3.189 1.961 -17.748 1.00 72.06 115 ALA A CA 1
ATOM 863 C C . ALA A 1 115 ? -3.558 1.613 -16.296 1.00 72.06 115 ALA A C 1
ATOM 865 O O . ALA A 1 115 ? -4.722 1.333 -16.013 1.00 72.06 115 ALA A O 1
ATOM 866 N N . SER A 1 116 ? -2.603 1.700 -15.366 1.00 67.25 116 SER A N 1
ATOM 867 C CA . SER A 1 116 ? -2.827 1.473 -13.933 1.00 67.25 116 SER A CA 1
ATOM 868 C C . SER A 1 116 ? -3.783 2.504 -13.321 1.00 67.25 116 SER A C 1
ATOM 870 O O . SER A 1 116 ? -4.692 2.142 -12.571 1.00 67.25 116 SER A O 1
ATOM 872 N N . LEU A 1 117 ? -3.650 3.785 -13.677 1.00 69.94 117 LEU A N 1
ATOM 873 C CA . LEU A 1 117 ? -4.557 4.845 -13.225 1.00 69.94 117 LEU A CA 1
ATOM 874 C C . LEU A 1 117 ? -5.984 4.630 -13.735 1.00 69.94 117 LEU A C 1
ATOM 876 O O . LEU A 1 117 ? -6.935 4.667 -12.950 1.00 69.94 117 LEU A O 1
ATOM 880 N N . LEU A 1 118 ? -6.144 4.363 -15.033 1.00 71.44 118 LEU A N 1
ATOM 881 C CA . LEU A 1 118 ? -7.449 4.081 -15.633 1.00 71.44 118 LEU A CA 1
ATOM 882 C C . LEU A 1 118 ? -8.069 2.812 -15.037 1.00 71.44 118 LEU A C 1
ATOM 884 O O . LEU A 1 118 ? -9.245 2.821 -14.673 1.00 71.44 118 LEU A O 1
ATOM 888 N N . GLY A 1 119 ? -7.274 1.755 -14.863 1.00 65.81 119 GLY A N 1
ATOM 889 C CA . GLY A 1 119 ? -7.691 0.505 -14.233 1.00 65.81 119 GLY A CA 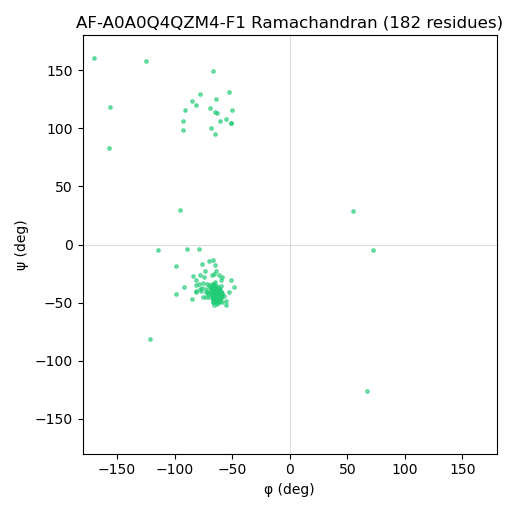1
ATOM 890 C C . GLY A 1 119 ? -8.179 0.709 -12.800 1.00 65.81 119 GLY A C 1
ATOM 891 O O . GLY A 1 119 ? -9.252 0.224 -12.448 1.00 65.81 119 GLY A O 1
ATOM 892 N N . ASN A 1 120 ? -7.462 1.494 -11.992 1.00 66.69 120 ASN A N 1
ATOM 893 C CA . ASN A 1 120 ? -7.867 1.812 -10.622 1.00 66.69 120 ASN A CA 1
ATOM 894 C C . ASN A 1 120 ? -9.117 2.700 -10.558 1.00 66.69 120 ASN A C 1
ATOM 896 O O . ASN A 1 120 ? -9.970 2.486 -9.699 1.00 66.69 120 ASN A O 1
ATOM 900 N N . LEU A 1 121 ? -9.278 3.665 -11.466 1.00 68.88 121 LEU A N 1
ATOM 901 C CA . LEU A 1 121 ? -10.475 4.513 -11.532 1.00 68.88 121 LEU A CA 1
ATOM 902 C C . LEU A 1 121 ? -11.720 3.713 -11.926 1.00 68.88 121 LEU A C 1
ATOM 904 O O . LEU A 1 121 ? -12.776 3.840 -11.299 1.00 68.88 121 LEU A O 1
ATOM 908 N N . ILE A 1 122 ? -11.595 2.880 -12.959 1.00 70.25 122 ILE A N 1
ATOM 909 C CA . ILE A 1 122 ? -12.661 2.004 -13.446 1.00 70.25 122 ILE A CA 1
ATOM 910 C C . ILE A 1 122 ? -12.980 0.965 -12.368 1.00 70.25 122 ILE A C 1
ATOM 912 O O . ILE A 1 122 ? -14.125 0.878 -11.929 1.00 70.25 122 ILE A O 1
ATOM 916 N N . GLY A 1 123 ? -11.969 0.256 -11.863 1.00 62.34 123 GLY A N 1
ATOM 917 C CA . GLY A 1 123 ? -12.095 -0.729 -10.790 1.00 62.34 123 GLY A CA 1
ATOM 918 C C . GLY A 1 123 ? -12.708 -0.139 -9.522 1.00 62.34 123 GLY A C 1
ATOM 919 O O . GLY A 1 123 ? -13.650 -0.710 -8.981 1.00 62.34 123 GLY A O 1
ATOM 920 N N . GLY A 1 124 ? -12.266 1.048 -9.104 1.00 59.19 124 GLY A N 1
ATOM 921 C CA . GLY A 1 124 ? -12.813 1.781 -7.964 1.00 59.19 124 GLY A CA 1
ATOM 922 C C . GLY A 1 124 ? -14.289 2.134 -8.148 1.00 59.19 124 GLY A C 1
ATOM 923 O O . GLY A 1 124 ? -15.106 1.809 -7.288 1.00 59.19 124 GLY A O 1
ATOM 924 N N . ARG A 1 125 ? -14.675 2.705 -9.300 1.00 64.25 125 ARG A N 1
ATOM 925 C CA . ARG A 1 125 ? -16.087 3.008 -9.614 1.00 64.25 125 ARG A CA 1
ATOM 926 C C . ARG A 1 125 ? -16.958 1.752 -9.675 1.00 64.25 125 ARG A C 1
ATOM 928 O O . ARG A 1 125 ? -18.089 1.768 -9.186 1.00 64.25 125 ARG A O 1
ATOM 935 N N . LEU A 1 126 ? -16.452 0.670 -10.265 1.00 60.72 126 LEU A N 1
ATOM 936 C CA . LEU A 1 126 ? -17.149 -0.613 -10.339 1.00 60.72 126 LEU A CA 1
ATOM 937 C C . LEU A 1 126 ? -17.292 -1.260 -8.950 1.00 60.72 126 LEU A C 1
ATOM 939 O O . LEU A 1 126 ? -18.354 -1.809 -8.645 1.00 60.72 126 LEU A O 1
ATOM 943 N N . LEU A 1 127 ? -16.282 -1.164 -8.078 1.00 60.16 127 LEU A N 1
ATOM 944 C CA . LEU A 1 127 ? -16.381 -1.613 -6.687 1.00 60.16 127 LEU A CA 1
ATOM 945 C C . LEU A 1 127 ? -17.400 -0.788 -5.892 1.00 60.16 127 LEU A C 1
ATOM 947 O O . LEU A 1 127 ? -18.135 -1.365 -5.095 1.00 60.16 127 LEU A O 1
ATOM 951 N N . SER A 1 128 ? -17.484 0.526 -6.121 1.00 59.75 128 SER A N 1
ATOM 952 C CA . SER A 1 128 ? -18.448 1.399 -5.437 1.00 59.75 128 SER A CA 1
ATOM 953 C C . SER A 1 128 ? -19.897 1.149 -5.856 1.00 59.75 128 SER A C 1
ATOM 955 O O . SER A 1 128 ? -20.786 1.232 -5.016 1.00 59.75 128 SER A O 1
ATOM 957 N N . LYS A 1 129 ? -20.160 0.832 -7.133 1.00 58.50 129 LYS A N 1
ATOM 958 C CA . LYS A 1 129 ? -21.526 0.545 -7.608 1.00 58.50 129 LYS A CA 1
ATOM 959 C C . LYS A 1 129 ? -22.017 -0.847 -7.226 1.00 58.50 129 LYS A C 1
ATOM 961 O O . LYS A 1 129 ? -23.200 -1.006 -6.945 1.00 58.50 129 LYS A O 1
ATOM 966 N N . ASN A 1 130 ? -21.156 -1.866 -7.293 1.00 57.94 130 ASN A N 1
ATOM 967 C CA . ASN A 1 130 ? -21.561 -3.236 -6.987 1.00 57.94 130 ASN A CA 1
ATOM 968 C C . ASN A 1 130 ? -20.354 -4.108 -6.575 1.00 57.94 130 ASN A C 1
ATOM 970 O O . ASN A 1 130 ? -19.814 -4.857 -7.398 1.00 57.94 130 ASN A O 1
ATOM 974 N N . PRO A 1 131 ? -19.929 -4.052 -5.298 1.00 57.97 131 PRO A N 1
ATOM 975 C CA . PRO A 1 131 ? -18.699 -4.698 -4.839 1.00 57.97 131 PRO A CA 1
ATOM 976 C C . PRO A 1 131 ? -18.698 -6.215 -5.058 1.00 57.97 131 PRO A C 1
ATOM 978 O O . PRO A 1 131 ? -17.647 -6.805 -5.293 1.00 57.97 131 PRO A O 1
ATOM 981 N N . MET A 1 132 ? -19.876 -6.847 -5.005 1.00 54.84 132 MET A N 1
ATOM 982 C CA . MET A 1 132 ? -20.037 -8.287 -5.218 1.00 54.84 132 MET A CA 1
ATOM 983 C C . MET A 1 132 ? -19.874 -8.694 -6.683 1.00 54.84 132 MET A C 1
ATOM 985 O O . MET A 1 132 ? -19.163 -9.652 -6.959 1.00 54.84 132 MET A O 1
ATOM 989 N N . ARG A 1 133 ? -20.477 -7.972 -7.639 1.00 55.19 133 ARG A N 1
ATOM 990 C CA . ARG A 1 133 ? -20.350 -8.329 -9.064 1.00 55.19 133 ARG A CA 1
ATOM 991 C C . ARG A 1 133 ? -18.950 -8.049 -9.586 1.00 55.19 133 ARG A C 1
ATOM 993 O O . ARG A 1 133 ? -18.390 -8.902 -10.257 1.00 55.19 133 ARG A O 1
ATOM 1000 N N . THR A 1 134 ? -18.367 -6.913 -9.220 1.00 58.84 134 THR A N 1
ATOM 1001 C CA . THR A 1 134 ? -17.055 -6.482 -9.719 1.00 58.84 134 THR A CA 1
ATOM 1002 C C . THR A 1 134 ? -15.929 -7.411 -9.284 1.00 58.84 134 THR A C 1
ATOM 1004 O O . THR A 1 134 ? -15.046 -7.724 -10.070 1.00 58.84 134 THR A O 1
ATOM 1007 N N . VAL A 1 135 ? -15.977 -7.906 -8.048 1.00 57.88 135 VAL A N 1
ATOM 1008 C CA . VAL A 1 135 ? -14.939 -8.804 -7.516 1.00 57.88 135 VAL A CA 1
ATOM 1009 C C . VAL A 1 135 ? -15.040 -10.207 -8.121 1.00 57.88 135 VAL A C 1
ATOM 1011 O O . VAL A 1 135 ? -14.044 -10.919 -8.170 1.00 57.88 135 VAL A O 1
ATOM 1014 N N . VAL A 1 136 ? -16.218 -10.582 -8.629 1.00 60.62 136 VAL A N 1
ATOM 1015 C CA . VAL A 1 136 ? -16.440 -11.853 -9.329 1.00 60.62 136 VAL A CA 1
ATOM 1016 C C . VAL A 1 136 ? -16.066 -11.747 -10.806 1.00 60.62 136 VAL A C 1
ATOM 1018 O O . VAL A 1 136 ? -15.375 -12.614 -11.330 1.00 60.62 136 VAL A O 1
ATOM 1021 N N . THR A 1 137 ? -16.499 -10.688 -11.491 1.00 63.44 137 THR A N 1
ATOM 1022 C CA . THR A 1 137 ? -16.313 -10.556 -12.941 1.00 63.44 137 THR A CA 1
ATOM 1023 C C . THR A 1 137 ? -14.889 -10.185 -13.327 1.00 63.44 137 THR A C 1
ATOM 1025 O O . THR A 1 137 ? -14.391 -10.706 -14.320 1.00 63.44 137 THR A O 1
ATOM 1028 N N . TYR A 1 138 ? -14.215 -9.333 -12.549 1.00 65.56 138 TYR A N 1
ATOM 1029 C CA . TYR A 1 138 ? -12.871 -8.850 -12.872 1.00 65.56 138 TYR A CA 1
ATOM 1030 C C . TYR A 1 138 ? -11.854 -9.981 -13.103 1.00 65.56 138 TYR A C 1
ATOM 1032 O O . TYR A 1 138 ? -11.246 -10.016 -14.172 1.00 65.56 138 TYR A O 1
ATOM 1040 N N . PRO A 1 139 ? -11.697 -10.959 -12.194 1.00 65.19 139 PRO A N 1
ATOM 1041 C CA . PRO A 1 139 ? -10.730 -12.025 -12.411 1.00 65.19 139 PRO A CA 1
ATOM 1042 C C . PRO A 1 139 ? -11.143 -13.064 -13.455 1.00 65.19 139 PRO A C 1
ATOM 1044 O O . PRO A 1 139 ? -10.272 -13.647 -14.094 1.00 65.19 139 PRO A O 1
ATOM 1047 N N . ILE A 1 140 ? -12.445 -13.294 -13.657 1.00 67.19 140 ILE A N 1
ATOM 1048 C CA . ILE A 1 140 ? -12.937 -14.209 -14.697 1.00 67.19 140 ILE A CA 1
ATOM 1049 C C . ILE A 1 140 ? -12.613 -13.641 -16.080 1.00 67.19 140 ILE A C 1
ATOM 1051 O O . ILE A 1 140 ? -12.062 -14.342 -16.925 1.00 67.19 140 ILE A O 1
ATOM 1055 N N . VAL A 1 141 ? -12.901 -12.355 -16.294 1.00 68.81 141 VAL A N 1
ATOM 1056 C CA . VAL A 1 141 ? -12.600 -11.661 -17.552 1.00 68.81 141 VAL A CA 1
ATOM 1057 C C . VAL A 1 141 ? -11.091 -11.599 -17.783 1.00 68.81 141 VAL A C 1
ATOM 1059 O O . VAL A 1 141 ? -10.633 -11.903 -18.882 1.00 68.81 141 VAL A O 1
ATOM 1062 N N . LEU A 1 142 ? -10.312 -11.274 -16.745 1.00 66.31 142 LEU A N 1
ATOM 1063 C CA . LEU A 1 142 ? -8.853 -11.215 -16.841 1.00 66.31 142 LEU A CA 1
ATOM 1064 C C . LEU A 1 142 ? -8.248 -12.592 -17.158 1.00 66.31 142 LEU A C 1
ATOM 1066 O O . LEU A 1 142 ? -7.392 -12.706 -18.027 1.00 66.31 142 LEU A O 1
ATOM 1070 N N . GLY A 1 143 ? -8.719 -13.647 -16.495 1.00 65.81 143 GLY A N 1
ATOM 1071 C CA . GLY A 1 143 ? -8.250 -15.011 -16.717 1.00 65.81 143 GLY A CA 1
ATOM 1072 C C . GLY A 1 143 ? -8.584 -15.554 -18.105 1.00 65.81 143 GLY A C 1
ATOM 1073 O O . GLY A 1 143 ? -7.734 -16.177 -18.738 1.00 65.81 143 GLY A O 1
ATOM 1074 N N . LEU A 1 144 ? -9.790 -15.273 -18.608 1.00 67.62 144 LEU A N 1
ATOM 1075 C CA . LEU A 1 144 ? -10.187 -15.621 -19.976 1.00 67.62 144 LEU A CA 1
ATOM 1076 C C . LEU A 1 144 ? -9.338 -14.879 -21.015 1.00 67.62 144 LEU A C 1
ATOM 1078 O O . LEU A 1 144 ? -8.885 -15.489 -21.981 1.00 67.62 144 LEU A O 1
ATOM 1082 N N . PHE A 1 145 ? -9.070 -13.591 -20.79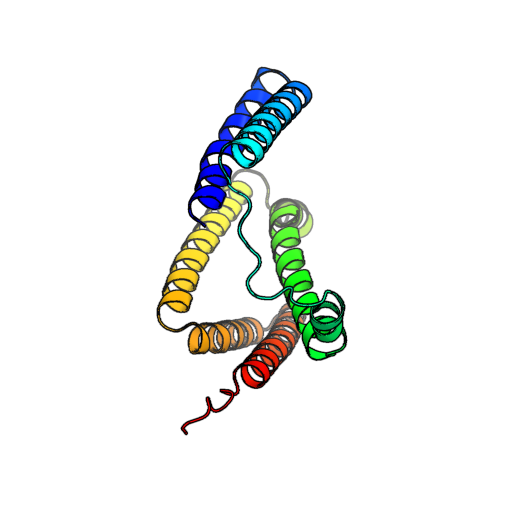3 1.00 68.56 145 PHE A N 1
ATOM 1083 C CA . PHE A 1 145 ? -8.218 -12.791 -21.671 1.00 68.56 145 PHE A CA 1
ATOM 1084 C C . PHE A 1 145 ? -6.775 -13.318 -21.708 1.00 68.56 145 PHE A C 1
ATOM 1086 O O . PHE A 1 145 ? -6.217 -13.520 -22.785 1.00 68.56 145 PHE A O 1
ATOM 1093 N N . LEU A 1 146 ? -6.195 -13.625 -20.543 1.00 65.81 146 LEU A N 1
ATOM 1094 C CA . LEU A 1 146 ? -4.843 -14.183 -20.432 1.00 65.81 146 LEU A CA 1
ATOM 1095 C C . LEU A 1 146 ? -4.735 -15.573 -21.074 1.00 65.81 146 LEU A C 1
ATOM 1097 O O . LEU A 1 146 ? -3.754 -15.861 -21.757 1.00 65.81 146 LEU A O 1
ATOM 1101 N N . SER A 1 147 ? -5.756 -16.420 -20.916 1.00 65.19 147 SER A N 1
ATOM 1102 C CA . SER A 1 147 ? -5.793 -17.741 -21.552 1.00 65.19 147 SER A CA 1
ATOM 1103 C C . SER A 1 147 ? -5.915 -17.661 -23.079 1.00 65.19 147 SER A C 1
ATOM 1105 O O . SER A 1 147 ? -5.467 -18.577 -23.766 1.00 65.19 147 SER A O 1
ATOM 1107 N N . GLY A 1 148 ? -6.497 -16.584 -23.613 1.00 62.53 148 GLY A N 1
ATOM 1108 C CA . GLY A 1 148 ? -6.641 -16.352 -25.052 1.00 62.53 148 GLY A CA 1
ATOM 1109 C C . GLY A 1 148 ? -5.360 -15.895 -25.760 1.00 62.53 148 GLY A C 1
ATOM 1110 O O . GLY A 1 148 ? -5.279 -16.015 -26.978 1.00 62.53 148 GLY A O 1
ATOM 1111 N N . MET A 1 149 ? -4.341 -15.416 -25.032 1.00 63.53 149 MET A N 1
ATOM 1112 C CA . MET A 1 149 ? -3.087 -14.920 -25.629 1.00 63.53 149 MET A CA 1
ATOM 1113 C C . MET A 1 149 ? -2.102 -16.027 -26.061 1.00 63.53 149 MET A C 1
ATOM 1115 O O . MET A 1 149 ? -1.072 -15.720 -26.652 1.00 63.53 149 MET A O 1
ATOM 1119 N N . GLY A 1 150 ? -2.394 -17.310 -25.812 1.00 56.97 150 GLY A N 1
ATOM 1120 C CA . GLY A 1 150 ? -1.702 -18.448 -26.446 1.00 56.97 150 GLY A CA 1
ATOM 1121 C C . GLY A 1 150 ? -0.260 -18.745 -25.997 1.00 56.97 150 GLY A C 1
ATOM 1122 O O . GLY A 1 150 ? 0.308 -19.757 -26.403 1.00 56.97 150 GLY A O 1
ATOM 1123 N N . THR A 1 151 ? 0.351 -17.931 -25.134 1.00 58.75 151 THR A N 1
ATOM 1124 C CA . THR A 1 151 ? 1.727 -18.153 -24.653 1.00 58.75 151 THR A CA 1
ATOM 1125 C C . THR A 1 151 ? 1.750 -19.118 -23.461 1.00 58.75 151 THR A C 1
ATOM 1127 O O . THR A 1 151 ? 1.133 -18.848 -22.431 1.00 58.75 151 THR A O 1
ATOM 1130 N N . ARG A 1 152 ? 2.506 -20.227 -23.550 1.00 52.66 152 ARG A N 1
ATOM 1131 C CA . ARG A 1 152 ? 2.525 -21.344 -22.568 1.00 52.66 152 ARG A CA 1
ATOM 1132 C C . ARG A 1 152 ? 2.662 -20.915 -21.094 1.00 52.66 152 ARG A C 1
ATOM 1134 O O . ARG A 1 152 ? 2.030 -21.512 -20.227 1.00 52.66 152 ARG A O 1
ATOM 1141 N N . TYR A 1 153 ? 3.440 -19.869 -20.811 1.00 56.75 153 TYR A N 1
ATOM 1142 C CA . TYR A 1 153 ? 3.638 -19.335 -19.454 1.00 56.75 153 TYR A CA 1
ATOM 1143 C C . TYR A 1 153 ? 2.510 -18.397 -18.985 1.00 56.75 153 TYR A C 1
ATOM 1145 O O . TYR A 1 153 ? 2.178 -18.374 -17.801 1.00 56.75 153 TYR A O 1
ATOM 1153 N N . ILE A 1 154 ? 1.871 -17.674 -19.909 1.00 56.97 154 ILE A N 1
ATOM 1154 C CA . ILE A 1 154 ? 0.750 -16.763 -19.625 1.00 56.97 154 ILE A CA 1
ATOM 1155 C C . ILE A 1 154 ? -0.534 -17.559 -19.357 1.00 56.97 154 ILE A C 1
ATOM 1157 O O . ILE A 1 154 ? -1.316 -17.190 -18.486 1.00 56.97 154 ILE A O 1
ATOM 1161 N N . VAL A 1 155 ? -0.707 -18.705 -20.022 1.00 56.59 155 VAL A N 1
ATOM 1162 C CA . VAL A 1 155 ? -1.830 -19.626 -19.783 1.00 56.59 155 VAL A CA 1
ATOM 1163 C C . VAL A 1 155 ? -1.771 -20.219 -18.370 1.00 56.59 155 VAL A C 1
ATOM 1165 O O . VAL A 1 155 ? -2.773 -20.204 -17.660 1.00 56.59 155 VAL A O 1
ATOM 1168 N N . LEU A 1 156 ? -0.593 -20.666 -17.911 1.00 56.84 156 LEU A N 1
ATOM 1169 C CA . LEU A 1 156 ? -0.401 -21.138 -16.532 1.00 56.84 156 LEU A CA 1
ATOM 1170 C C . LEU A 1 156 ? -0.662 -20.026 -15.505 1.00 56.84 156 LEU A C 1
ATOM 1172 O O . LEU A 1 156 ? -1.377 -20.254 -14.530 1.00 56.84 156 LEU A O 1
ATOM 1176 N N . GLY A 1 157 ? -0.153 -18.814 -15.751 1.00 62.00 157 GLY A N 1
ATOM 1177 C CA . GLY A 1 157 ? -0.424 -17.646 -14.908 1.00 62.00 157 GLY A CA 1
ATOM 1178 C C . GLY A 1 157 ? -1.913 -17.290 -14.843 1.00 62.00 157 GLY A C 1
ATOM 1179 O O . GLY A 1 157 ? -2.440 -17.054 -13.759 1.00 62.00 157 GLY A O 1
ATOM 1180 N N . GLY A 1 158 ? -2.614 -17.331 -15.979 1.00 60.38 158 GLY A N 1
ATOM 1181 C CA . GLY A 1 158 ? -4.056 -17.098 -16.068 1.00 60.38 158 GLY A CA 1
AT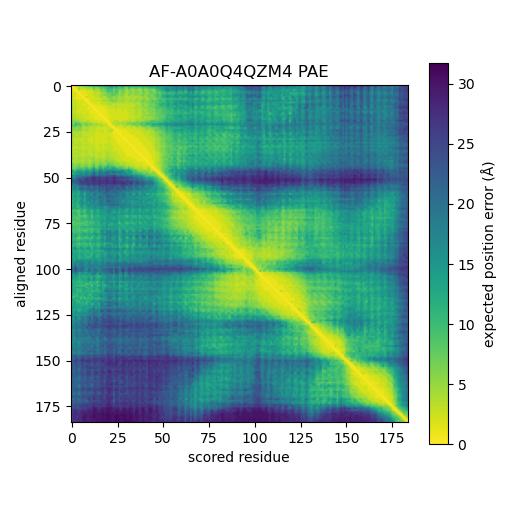OM 1182 C C . GLY A 1 158 ? -4.874 -18.144 -15.310 1.00 60.38 158 GLY A C 1
ATOM 1183 O O . GLY A 1 158 ? -5.796 -17.784 -14.581 1.00 60.38 158 GLY A O 1
ATOM 1184 N N . ILE A 1 159 ? -4.503 -19.425 -15.402 1.00 59.88 159 ILE A N 1
ATOM 1185 C CA . ILE A 1 159 ? -5.147 -20.515 -14.652 1.00 59.88 159 ILE A CA 1
ATOM 1186 C C . ILE A 1 159 ? -4.934 -20.337 -13.145 1.00 59.88 159 ILE A C 1
ATOM 1188 O O . ILE A 1 159 ? -5.890 -20.435 -12.378 1.00 59.88 159 ILE A O 1
ATOM 1192 N N . ILE A 1 160 ? -3.712 -20.020 -12.708 1.00 64.75 160 ILE A N 1
ATOM 1193 C CA . ILE A 1 160 ? -3.414 -19.760 -11.292 1.00 64.75 160 ILE A CA 1
ATOM 1194 C C . ILE A 1 160 ? -4.224 -18.557 -10.793 1.00 64.75 160 ILE A C 1
ATOM 1196 O O . ILE A 1 160 ? -4.853 -18.632 -9.737 1.00 64.75 160 ILE A O 1
ATOM 1200 N N . PHE A 1 161 ? -4.278 -17.473 -11.570 1.00 64.69 161 PHE A N 1
ATOM 1201 C CA . PHE A 1 161 ? -5.044 -16.275 -11.230 1.00 64.69 161 PHE A CA 1
ATOM 1202 C C . PHE A 1 161 ? -6.550 -16.556 -11.137 1.00 64.69 161 PHE A C 1
ATOM 1204 O O . PHE A 1 161 ? -7.214 -16.075 -10.215 1.00 64.69 161 PHE A O 1
ATOM 1211 N N . LEU A 1 162 ? -7.085 -17.383 -12.041 1.00 64.50 162 LEU A N 1
ATOM 1212 C CA . LEU A 1 162 ? -8.471 -17.851 -12.011 1.00 64.50 162 LEU A CA 1
ATOM 1213 C C . LEU A 1 162 ? -8.760 -18.684 -10.769 1.00 64.50 162 LEU A C 1
ATOM 1215 O O . LEU A 1 162 ? -9.759 -18.429 -10.107 1.00 64.50 162 LEU A O 1
ATOM 1219 N N . VAL A 1 163 ? -7.890 -19.634 -10.420 1.00 67.06 163 VAL A N 1
ATOM 1220 C CA . VAL A 1 163 ? -8.057 -20.491 -9.237 1.00 67.06 163 VAL A CA 1
ATOM 1221 C C . VAL A 1 163 ? -8.025 -19.661 -7.954 1.00 67.06 163 VAL A C 1
ATOM 1223 O O . VAL A 1 163 ? -8.929 -19.786 -7.129 1.00 67.06 163 VAL A O 1
ATOM 1226 N N . PHE A 1 164 ? -7.049 -18.761 -7.801 1.00 64.81 164 PHE A N 1
ATOM 1227 C CA . PHE A 1 164 ? -6.961 -17.865 -6.641 1.00 64.81 164 PHE A CA 1
ATOM 1228 C C . PHE A 1 164 ? -8.167 -16.939 -6.528 1.00 64.81 164 PHE A C 1
ATOM 1230 O O . PHE A 1 164 ? -8.674 -16.693 -5.433 1.00 64.81 164 PHE A O 1
ATOM 1237 N N . SER A 1 165 ? -8.661 -16.461 -7.661 1.00 60.28 165 SER A N 1
ATOM 1238 C CA . SER A 1 165 ? -9.828 -15.598 -7.691 1.00 60.28 165 SER A CA 1
ATOM 1239 C C . SER A 1 165 ? -11.122 -16.345 -7.403 1.00 60.28 165 SER A C 1
ATOM 1241 O O . SER A 1 165 ? -11.938 -15.846 -6.635 1.00 60.28 165 SER A O 1
ATOM 1243 N N . LEU A 1 166 ? -11.302 -17.556 -7.938 1.00 65.00 166 LEU A N 1
ATOM 1244 C CA . LEU A 1 166 ? -12.433 -18.423 -7.604 1.00 65.00 166 LEU A CA 1
ATOM 1245 C C . LEU A 1 166 ? -12.433 -18.766 -6.115 1.00 65.00 166 LEU A C 1
ATOM 1247 O O . LEU A 1 166 ? -13.479 -18.697 -5.474 1.00 65.00 166 LEU A O 1
ATOM 1251 N N . LEU A 1 167 ? -11.261 -19.080 -5.557 1.00 66.56 167 LEU A N 1
ATOM 1252 C CA . LEU A 1 167 ? -11.083 -19.302 -4.125 1.00 66.56 167 LEU A CA 1
ATOM 1253 C C . LEU A 1 167 ? -11.483 -18.058 -3.331 1.00 66.56 167 LEU A C 1
ATOM 1255 O O . LEU A 1 167 ? -12.302 -18.170 -2.425 1.00 66.56 167 LEU A O 1
ATOM 1259 N N . ALA A 1 168 ? -10.996 -16.870 -3.696 1.00 60.53 168 ALA A N 1
ATOM 1260 C CA . ALA A 1 168 ? -11.358 -15.617 -3.033 1.00 60.53 168 ALA A CA 1
ATOM 1261 C C . ALA A 1 168 ? -12.864 -15.300 -3.135 1.00 60.53 168 ALA A C 1
ATOM 1263 O O . ALA A 1 168 ? -13.464 -14.842 -2.161 1.00 60.53 168 ALA A O 1
ATOM 1264 N N . ILE A 1 169 ? -13.495 -15.583 -4.280 1.00 63.78 169 I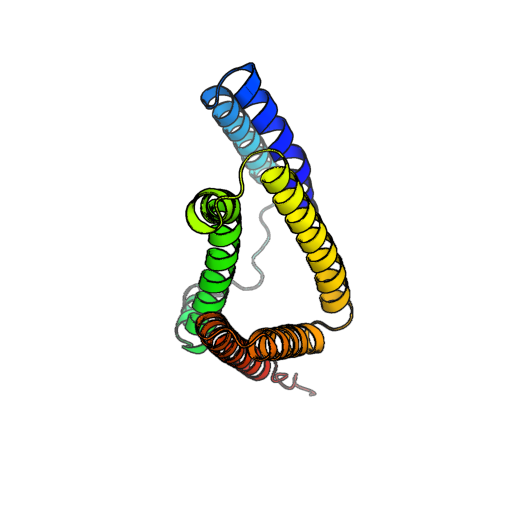LE A N 1
ATOM 1265 C CA . ILE A 1 169 ? -14.936 -15.412 -4.524 1.00 63.78 169 ILE 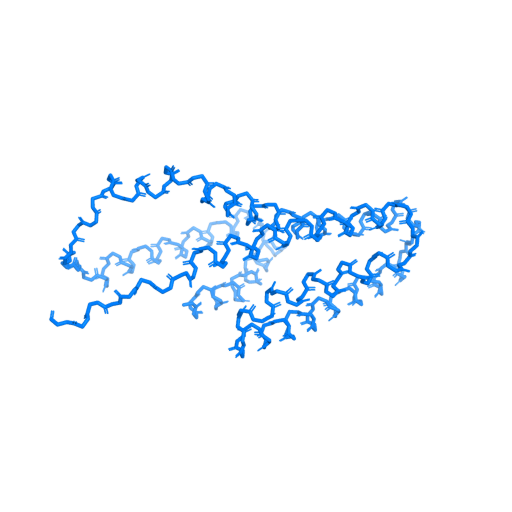A CA 1
ATOM 1266 C C . ILE A 1 169 ? -15.760 -16.376 -3.666 1.00 63.78 169 ILE A C 1
ATOM 1268 O O . ILE A 1 169 ? -16.681 -15.937 -2.978 1.00 63.78 169 ILE A O 1
ATOM 1272 N N . LEU A 1 170 ? -15.418 -17.668 -3.657 1.00 62.62 170 LEU A N 1
ATOM 1273 C CA . LEU A 1 170 ? -16.075 -18.692 -2.837 1.00 62.62 170 LEU A CA 1
ATOM 1274 C C . LEU A 1 170 ? -15.955 -18.363 -1.351 1.00 62.62 170 LEU A C 1
ATOM 1276 O O . LEU A 1 170 ? -16.925 -18.469 -0.601 1.00 62.62 170 LEU A O 1
ATOM 1280 N N . LEU A 1 171 ? -14.784 -17.885 -0.940 1.00 60.62 171 LEU A N 1
ATOM 1281 C CA . LEU A 1 171 ? -14.497 -17.471 0.423 1.00 60.62 171 LEU A CA 1
ATOM 1282 C C . LEU A 1 171 ? -15.362 -16.281 0.854 1.00 60.62 171 LEU A C 1
ATOM 1284 O O . LEU A 1 171 ? -15.897 -16.256 1.965 1.00 60.62 171 LEU A O 1
ATOM 1288 N N . ARG A 1 172 ? -15.570 -15.321 -0.052 1.00 58.81 172 ARG A N 1
ATOM 1289 C CA . ARG A 1 172 ? -16.452 -14.169 0.169 1.00 58.81 172 ARG A CA 1
ATOM 1290 C C . ARG A 1 172 ? -17.935 -14.538 0.134 1.00 58.81 172 ARG A C 1
ATOM 1292 O O . ARG A 1 172 ? -18.680 -14.027 0.964 1.00 58.81 172 ARG A O 1
ATOM 1299 N N . MET A 1 173 ? -18.361 -15.443 -0.752 1.00 58.16 173 MET A N 1
ATOM 1300 C CA . MET A 1 173 ? -19.729 -15.987 -0.785 1.00 58.16 173 MET A CA 1
ATOM 1301 C C . MET A 1 173 ? -20.063 -16.766 0.490 1.00 58.16 173 MET A C 1
ATOM 1303 O O . MET A 1 173 ? -21.165 -16.634 1.018 1.00 58.16 173 MET A O 1
ATOM 1307 N N . TYR A 1 174 ? -19.110 -17.534 1.021 1.00 59.03 174 TYR A N 1
ATOM 1308 C CA . TYR A 1 174 ? -19.274 -18.254 2.282 1.00 59.03 174 TYR A CA 1
ATOM 1309 C C . TYR A 1 174 ? -19.383 -17.298 3.481 1.00 59.03 174 TYR A C 1
ATOM 1311 O O . TYR A 1 174 ? -20.147 -17.545 4.413 1.00 59.03 174 TYR A O 1
ATOM 1319 N N . MET A 1 175 ? -18.661 -16.173 3.439 1.00 54.47 175 MET A N 1
ATOM 1320 C CA . MET A 1 175 ? -18.688 -15.131 4.469 1.00 54.47 175 MET A CA 1
ATOM 1321 C C . MET A 1 175 ? -19.929 -14.219 4.394 1.00 54.47 175 MET A C 1
ATOM 1323 O O . MET A 1 175 ? -20.344 -13.694 5.422 1.00 54.47 175 MET A O 1
ATOM 1327 N N . TYR A 1 176 ? -20.549 -14.053 3.218 1.00 50.81 176 TYR A N 1
ATOM 1328 C CA . TYR A 1 176 ? -21.754 -13.232 3.006 1.00 50.81 176 TYR A CA 1
ATOM 1329 C C . TYR A 1 176 ? -23.063 -14.043 3.064 1.00 50.81 176 TYR A C 1
ATOM 1331 O O . TYR A 1 176 ? -24.055 -13.687 2.430 1.00 50.81 176 TYR A O 1
ATOM 1339 N N . ARG A 1 177 ? -23.116 -15.142 3.830 1.00 41.19 177 ARG A N 1
ATOM 1340 C CA . ARG A 1 177 ? -24.420 -15.685 4.240 1.00 41.19 177 ARG A CA 1
ATOM 1341 C C . ARG A 1 177 ? -25.034 -14.692 5.230 1.00 41.19 177 ARG A C 1
ATOM 1343 O O . ARG A 1 177 ? -24.437 -14.489 6.287 1.00 41.19 177 ARG A O 1
ATOM 1350 N N . PRO A 1 178 ? -26.190 -14.076 4.925 1.00 39.88 178 PRO A N 1
ATOM 1351 C CA . PRO A 1 178 ? -26.832 -13.175 5.859 1.00 39.8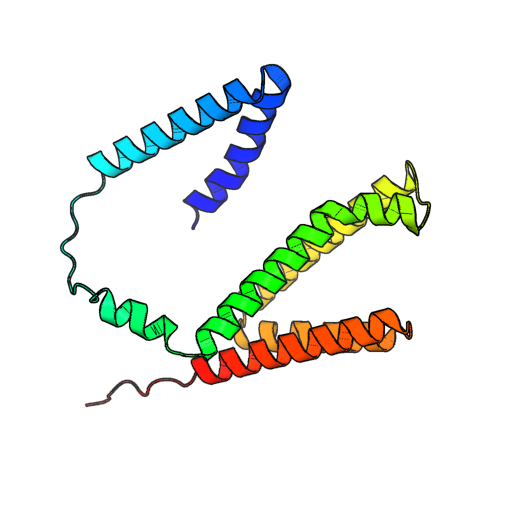8 178 PRO A CA 1
ATOM 1352 C C . PRO A 1 178 ? -27.215 -14.009 7.075 1.00 39.88 178 PRO A C 1
ATOM 1354 O O . PRO A 1 178 ? -28.043 -14.921 6.990 1.00 39.88 178 PRO A O 1
ATOM 1357 N N . THR A 1 179 ? -26.578 -13.737 8.209 1.00 41.88 179 THR A N 1
ATOM 1358 C CA . THR A 1 179 ? -27.101 -14.143 9.506 1.00 41.88 179 THR A CA 1
ATOM 1359 C C . THR A 1 179 ? -28.498 -13.542 9.563 1.00 41.88 179 THR A C 1
ATOM 1361 O O . THR A 1 179 ? -28.634 -12.321 9.600 1.00 41.88 179 THR A O 1
ATOM 1364 N N . LYS A 1 180 ? -29.535 -14.383 9.453 1.00 36.22 180 LYS A N 1
ATOM 1365 C CA . LYS A 1 180 ? -30.925 -13.977 9.656 1.00 36.22 180 LYS A CA 1
ATOM 1366 C C . LYS A 1 180 ? -30.983 -13.255 10.998 1.00 36.22 180 LYS A C 1
ATOM 1368 O O . LYS A 1 180 ? -30.862 -13.885 12.045 1.00 36.22 180 LYS A O 1
ATOM 1373 N N . GLN A 1 181 ? -31.089 -11.934 10.937 1.00 36.75 181 GLN A N 1
ATOM 1374 C CA . GLN A 1 181 ? -31.300 -11.084 12.090 1.00 36.75 181 GLN A CA 1
ATOM 1375 C C . GLN A 1 181 ? -32.673 -11.462 12.652 1.00 36.75 181 GLN A C 1
ATOM 1377 O O . GLN A 1 181 ? -33.651 -11.538 11.905 1.00 36.75 181 GLN A O 1
ATOM 1382 N N . HIS A 1 182 ? -32.703 -11.815 13.935 1.00 31.56 182 HIS A N 1
ATOM 1383 C CA . HIS A 1 182 ? -33.906 -12.194 14.661 1.00 31.56 182 HIS A CA 1
ATOM 1384 C C . HIS A 1 182 ? -35.016 -11.155 14.462 1.00 31.56 182 HIS A C 1
ATOM 1386 O O . HIS A 1 182 ? -34.898 -10.015 14.899 1.00 31.56 182 HIS A O 1
ATOM 1392 N N . SER A 1 183 ? -36.103 -11.581 13.820 1.00 35.19 183 SER A N 1
ATOM 1393 C CA . SER A 1 183 ? -37.427 -11.009 14.032 1.00 35.19 183 SER A CA 1
ATOM 1394 C C . SER A 1 183 ? -38.100 -11.848 15.110 1.00 35.19 183 SER A C 1
ATOM 1396 O O . SER A 1 183 ? -38.561 -12.956 14.823 1.00 35.19 183 SER A O 1
ATOM 1398 N N . ARG A 1 184 ? -38.053 -11.338 16.341 1.00 34.44 184 ARG A N 1
ATOM 1399 C CA . ARG A 1 184 ? -39.122 -11.258 17.350 1.00 34.44 184 ARG A CA 1
ATOM 1400 C C . ARG A 1 184 ? -38.517 -10.983 18.717 1.00 34.44 184 ARG A C 1
ATOM 1402 O O . ARG A 1 184 ? -37.532 -11.668 19.062 1.00 34.44 184 ARG A O 1
#

Foldseek 3Di:
DVVVVVCVVPLVVVLVVCCVVPHNVRSVVVVVVVVVVVVVCCVVPPDDDDPPDPCPVVNVVVVVVDVLVVLVVVLVVVVVVVVVVCVVCVLVCCCPPVVDDDPVSVVVVVVVVVVVVVCCVVLVVVCVVPVLVSLLVVLVVVLVVQCVVPDPVSPVVSVVSNVSSVSVNVSVVVVPPPPPDDDD

pLDDT: mean 70.86, std 12.93, range [31.56, 94.81]

Solvent-accessible surface area (backbone atoms only — not comparable to full-atom values): 10393 Å² total; per-residue (Å²): 110,69,67,62,54,52,46,54,68,53,44,54,58,54,40,49,51,40,28,74,76,72,31,60,66,58,24,50,52,51,52,51,52,54,50,51,51,52,50,52,48,47,66,74,69,54,74,91,74,81,71,90,66,77,76,47,68,67,64,60,56,54,54,70,71,36,71,72,49,57,54,50,50,49,50,53,49,52,53,50,50,52,56,49,49,50,72,74,41,50,65,59,46,38,37,72,73,69,64,40,64,67,72,63,38,55,51,50,53,49,51,50,51,52,50,51,51,52,48,49,54,51,51,50,53,41,40,71,75,38,53,70,59,38,67,52,48,53,39,53,54,50,22,53,55,36,48,68,67,75,44,79,70,46,34,54,50,16,51,53,47,34,53,54,41,50,50,53,43,53,54,48,57,67,67,63,57,77,76,79,72,84,88,128

Radius of gyration: 22.6 Å; Cα contacts (8 Å, |Δi|>4): 68; chains: 1; bounding box: 59×41×54 Å

Sequence (184 aa):
MLGVTAGMVLGVPITNFIANETSIEMAMVFFAVVNAVAFIATWLFIPSMHVTEKLSYGAQLRVLKKPIIWLAIAAVVLLGSAGASVSSYIAEYLETITHISGKMLSLTLFLYGLASLLGNLIGGRLLSKNPMRTVVTYPIVLGLFLSGMGTRYIVLGGIIFLVFSLLAILLRMYMYRPTKQHSR